Protein AF-A0A8H7PHP0-F1 (afdb_monomer)

Secondary structure (DSSP, 8-state):
-PPPTTS----S----TTPPPEEEEEEEEEEEETTTTEEEEEEEEE-SSSEEEEEEEEEE--TTS-HHHHHHHHHHHHHHHHHHHHHHTTEEEEEEEEEE-TT-HHHHHHHHSSSPHHHHHHHHH--EEEEEE---SSHHHHHHHHHHHHHHHHS---TT---S----GGG----TT--

Structure (mmCIF, N/CA/C/O backbone):
data_AF-A0A8H7PHP0-F1
#
_entry.id   AF-A0A8H7PHP0-F1
#
loop_
_atom_site.group_PDB
_atom_site.id
_atom_site.type_symbol
_atom_site.label_atom_id
_atom_site.label_alt_id
_atom_site.label_comp_id
_atom_site.label_asym_id
_atom_site.label_entity_id
_atom_site.label_seq_id
_atom_site.pdbx_PDB_ins_code
_atom_site.Cartn_x
_atom_site.Cartn_y
_atom_site.Cartn_z
_atom_site.occupancy
_atom_site.B_iso_or_equiv
_atom_site.auth_seq_id
_atom_site.auth_comp_id
_atom_site.auth_asym_id
_atom_site.auth_atom_id
_atom_site.pdbx_PDB_model_num
ATOM 1 N N . MET A 1 1 ? -4.398 -19.653 8.390 1.00 32.78 1 MET A N 1
ATOM 2 C CA . MET A 1 1 ? -5.671 -19.707 7.637 1.00 32.78 1 MET A CA 1
ATOM 3 C C . MET A 1 1 ? -5.372 -20.203 6.230 1.00 32.78 1 MET A C 1
ATOM 5 O O . MET A 1 1 ? -4.269 -19.932 5.764 1.00 32.78 1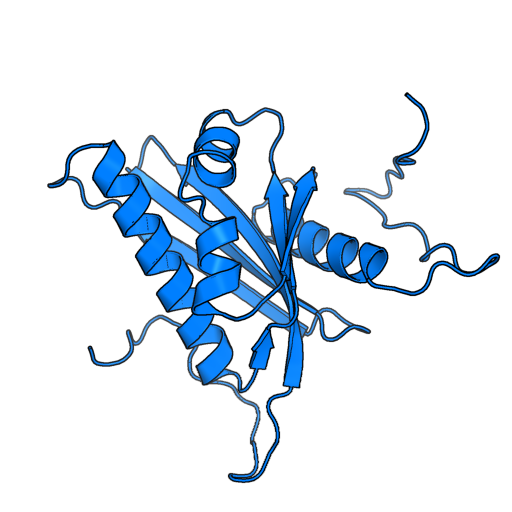 MET A O 1
ATOM 9 N N . PRO A 1 2 ? -6.264 -20.960 5.568 1.00 26.83 2 PRO A N 1
ATOM 10 C CA . PRO A 1 2 ? -6.110 -21.206 4.136 1.00 26.83 2 PRO A CA 1
ATOM 11 C C . PRO A 1 2 ? -6.169 -19.858 3.388 1.00 26.83 2 PRO A C 1
ATOM 13 O O . PRO A 1 2 ? -6.869 -18.956 3.856 1.00 26.83 2 PRO A O 1
ATOM 16 N N . PRO A 1 3 ? -5.427 -19.680 2.282 1.00 39.06 3 PRO A N 1
ATOM 17 C CA . PRO A 1 3 ? -5.477 -18.448 1.501 1.00 39.06 3 PRO A CA 1
ATOM 18 C C . PRO A 1 3 ? -6.908 -18.207 1.001 1.00 39.06 3 PRO A C 1
ATOM 20 O O . PRO A 1 3 ? -7.547 -19.119 0.477 1.00 39.06 3 PRO A O 1
ATOM 23 N N . ASN A 1 4 ? -7.413 -16.988 1.212 1.00 38.12 4 ASN A N 1
ATOM 24 C CA . ASN A 1 4 ? -8.732 -16.559 0.751 1.00 38.12 4 ASN A CA 1
ATOM 25 C C . ASN A 1 4 ? -8.792 -16.670 -0.792 1.00 38.12 4 ASN A C 1
ATOM 27 O O . ASN A 1 4 ? -7.951 -16.049 -1.448 1.00 38.12 4 ASN A O 1
ATOM 31 N N . PRO A 1 5 ? -9.730 -17.440 -1.381 1.00 45.19 5 PRO A N 1
ATOM 32 C CA . PRO A 1 5 ? -9.789 -17.694 -2.827 1.00 45.19 5 PRO A CA 1
ATOM 33 C C . PRO A 1 5 ? -10.054 -16.454 -3.701 1.00 45.19 5 PRO A C 1
ATOM 35 O O . PRO A 1 5 ? -9.926 -16.547 -4.918 1.00 45.19 5 PRO A O 1
ATOM 38 N N . GLU A 1 6 ? -10.401 -15.308 -3.109 1.00 53.41 6 GLU A N 1
ATOM 39 C CA . GLU A 1 6 ? -10.687 -14.053 -3.827 1.00 53.41 6 GLU A CA 1
ATOM 40 C C . GLU A 1 6 ? -9.467 -13.138 -4.005 1.00 53.41 6 GLU A C 1
ATOM 42 O O . GLU A 1 6 ? -9.481 -12.251 -4.852 1.00 53.41 6 GLU A O 1
ATOM 47 N N . ILE A 1 7 ? -8.376 -13.374 -3.269 1.00 55.72 7 ILE A N 1
ATOM 48 C CA . ILE A 1 7 ? -7.124 -12.651 -3.511 1.00 55.72 7 ILE A CA 1
ATOM 49 C C . ILE A 1 7 ? -6.509 -13.261 -4.778 1.00 55.72 7 ILE A C 1
ATOM 51 O O . ILE A 1 7 ? -6.368 -14.490 -4.815 1.00 55.72 7 ILE A O 1
ATOM 55 N N . PRO A 1 8 ? -6.097 -12.474 -5.795 1.00 57.28 8 PRO A N 1
ATOM 56 C CA . PRO A 1 8 ? -5.469 -12.982 -7.010 1.00 57.28 8 PRO A CA 1
ATOM 57 C C . PRO A 1 8 ? -4.060 -13.472 -6.673 1.00 57.28 8 PRO A C 1
ATOM 59 O O . PRO A 1 8 ? -3.039 -12.834 -6.916 1.00 57.28 8 PRO A O 1
ATOM 62 N N . THR A 1 9 ? -4.039 -14.640 -6.048 1.00 57.28 9 THR A N 1
ATOM 63 C CA . THR A 1 9 ? -2.877 -15.451 -5.709 1.00 57.28 9 THR A CA 1
ATOM 64 C C . THR A 1 9 ? -2.437 -16.286 -6.908 1.00 57.28 9 THR A C 1
ATOM 66 O O . THR A 1 9 ? -1.352 -16.862 -6.895 1.00 57.28 9 THR A O 1
ATOM 69 N N . HIS A 1 10 ? -3.260 -16.329 -7.961 1.00 53.59 10 HIS A N 1
ATOM 70 C CA . HIS A 1 10 ? -2.973 -16.996 -9.218 1.00 53.59 10 HIS A CA 1
ATOM 71 C C . HIS A 1 10 ? -2.396 -16.007 -10.227 1.00 53.59 10 HIS A C 1
ATOM 73 O O . HIS A 1 10 ? -3.106 -15.204 -10.827 1.00 53.59 10 HIS A O 1
ATOM 79 N N . THR A 1 11 ? -1.090 -16.108 -10.437 1.00 60.66 11 THR A N 1
ATOM 80 C CA . THR A 1 11 ? -0.386 -15.433 -11.523 1.00 60.66 11 THR A CA 1
ATOM 81 C C . THR A 1 11 ? -0.364 -16.317 -12.773 1.00 60.66 11 THR A C 1
ATOM 83 O O . THR A 1 11 ? -0.171 -17.531 -12.691 1.00 60.66 11 THR A O 1
ATOM 86 N N . SER A 1 12 ? -0.555 -15.727 -13.958 1.00 60.22 12 SER A N 1
ATOM 87 C CA . SER A 1 12 ? -0.345 -16.427 -15.239 1.00 60.22 12 SER A CA 1
ATOM 88 C C . SER A 1 12 ? 1.144 -16.644 -15.540 1.00 60.22 12 SER A C 1
ATOM 90 O O . SER A 1 12 ? 1.503 -17.389 -16.458 1.00 60.22 12 SER A O 1
ATOM 92 N N . ARG A 1 13 ? 2.022 -15.998 -14.762 1.00 65.00 13 ARG A N 1
ATOM 93 C CA . ARG A 1 13 ? 3.470 -16.083 -14.902 1.00 65.00 13 ARG A CA 1
ATOM 94 C C . ARG A 1 13 ? 3.962 -17.432 -14.389 1.00 65.00 13 ARG A C 1
ATOM 96 O O . ARG A 1 13 ? 3.627 -17.882 -13.298 1.00 65.00 13 ARG A O 1
ATOM 103 N N . ARG A 1 14 ? 4.788 -18.094 -15.195 1.00 67.19 14 ARG A N 1
ATOM 104 C CA . ARG A 1 14 ? 5.476 -19.321 -14.791 1.00 67.19 14 ARG A CA 1
ATOM 105 C C . ARG A 1 14 ? 6.833 -18.947 -14.228 1.00 67.19 14 ARG A C 1
ATOM 107 O O . ARG A 1 14 ? 7.652 -18.370 -14.938 1.00 67.19 14 ARG A O 1
ATOM 114 N N . PHE A 1 15 ? 7.073 -19.314 -12.978 1.00 70.31 15 PHE A N 1
ATOM 115 C CA . PHE A 1 15 ? 8.359 -19.114 -12.326 1.00 70.31 15 PHE A CA 1
ATOM 116 C C . PHE A 1 15 ? 9.064 -20.455 -12.131 1.00 70.31 15 PHE A C 1
ATOM 118 O O . PHE A 1 15 ? 8.428 -21.480 -11.880 1.00 70.31 15 PHE A O 1
ATOM 125 N N . SER A 1 16 ? 10.391 -20.448 -12.255 1.00 73.12 16 SER A N 1
ATOM 126 C CA . SER A 1 16 ? 11.208 -21.557 -11.761 1.00 73.12 16 SER A CA 1
ATOM 127 C C . SER A 1 16 ? 11.091 -21.624 -10.238 1.00 73.12 16 SER A C 1
ATOM 129 O O . SER A 1 16 ? 11.005 -20.588 -9.584 1.00 73.12 16 SER A O 1
ATOM 131 N N . ILE A 1 17 ? 11.196 -22.823 -9.663 1.00 71.06 17 ILE A N 1
ATOM 132 C CA . ILE A 1 17 ? 11.293 -23.026 -8.206 1.00 71.06 17 ILE A CA 1
ATOM 133 C C . ILE A 1 17 ? 12.491 -22.253 -7.616 1.00 71.06 17 ILE A C 1
ATOM 135 O O . ILE A 1 17 ? 12.478 -21.868 -6.453 1.00 71.06 17 ILE A O 1
ATOM 139 N N . THR A 1 18 ? 13.517 -21.989 -8.429 1.00 80.25 18 THR A N 1
ATOM 140 C CA . THR A 1 18 ? 14.724 -21.234 -8.055 1.00 80.25 18 THR A CA 1
ATOM 141 C C . THR A 1 18 ? 14.678 -19.751 -8.429 1.00 80.25 18 THR A C 1
ATOM 143 O O . THR A 1 18 ? 15.678 -19.055 -8.261 1.00 80.25 18 THR A O 1
ATOM 146 N N . ALA A 1 19 ? 13.568 -19.254 -8.984 1.00 82.06 19 ALA A N 1
ATOM 147 C CA . ALA A 1 19 ? 13.480 -17.862 -9.406 1.00 82.06 19 ALA A CA 1
ATOM 148 C C . ALA A 1 19 ? 13.564 -16.929 -8.193 1.00 82.06 19 ALA A C 1
ATOM 150 O O . ALA A 1 19 ? 12.879 -17.134 -7.191 1.00 82.06 19 ALA A O 1
ATOM 151 N N . LEU A 1 20 ? 14.365 -15.871 -8.296 1.00 87.75 20 LEU A N 1
ATOM 152 C CA . LEU A 1 20 ? 14.345 -14.797 -7.307 1.00 87.75 20 LEU A CA 1
ATOM 153 C C . LEU A 1 20 ? 13.046 -13.986 -7.457 1.00 87.75 20 LEU A C 1
ATOM 155 O O . LEU A 1 20 ? 12.599 -13.793 -8.593 1.00 87.75 20 LEU A O 1
ATOM 159 N N . PRO A 1 21 ? 12.436 -13.513 -6.354 1.00 90.62 21 PRO A N 1
ATOM 160 C CA . PRO A 1 21 ? 11.281 -12.629 -6.432 1.00 90.62 21 PRO A CA 1
ATOM 161 C C . PRO A 1 21 ? 11.591 -11.370 -7.245 1.00 90.62 21 PRO A C 1
ATOM 163 O O . PRO A 1 21 ? 12.668 -10.783 -7.108 1.00 90.62 21 PRO A O 1
ATOM 166 N N . GLN A 1 22 ? 10.642 -10.930 -8.068 1.00 91.12 22 GLN A N 1
ATOM 167 C CA . GLN A 1 22 ? 10.789 -9.685 -8.815 1.00 91.12 22 GLN A CA 1
ATOM 168 C C . GLN A 1 22 ? 10.625 -8.498 -7.859 1.00 91.12 22 GLN A C 1
ATOM 170 O O . GLN A 1 22 ? 9.613 -8.379 -7.167 1.00 91.12 22 GLN A O 1
ATOM 175 N N . GLY A 1 23 ? 11.629 -7.621 -7.817 1.00 93.44 23 GLY A N 1
ATOM 176 C CA . GLY A 1 23 ? 11.544 -6.360 -7.087 1.00 93.44 23 GLY A CA 1
ATOM 177 C C . GLY A 1 23 ? 10.501 -5.442 -7.720 1.00 93.44 23 GLY A C 1
ATOM 178 O O . GLY A 1 23 ? 10.526 -5.242 -8.934 1.00 93.44 23 GLY A O 1
ATOM 179 N N . ILE A 1 24 ? 9.595 -4.900 -6.909 1.00 95.06 24 ILE A N 1
ATOM 180 C CA . ILE A 1 24 ? 8.551 -3.980 -7.368 1.00 95.06 24 ILE A CA 1
ATOM 181 C C . ILE A 1 24 ? 8.421 -2.760 -6.456 1.00 95.06 24 ILE A C 1
ATOM 183 O O . ILE A 1 24 ? 8.718 -2.804 -5.259 1.00 95.06 24 ILE A O 1
ATOM 187 N N . TYR A 1 25 ? 7.872 -1.699 -7.028 1.00 95.81 25 TYR A N 1
ATOM 188 C CA . TYR A 1 25 ? 7.304 -0.559 -6.328 1.00 95.81 25 TYR A CA 1
ATOM 189 C C . TYR A 1 25 ? 5.785 -0.722 -6.323 1.00 95.81 25 TYR A C 1
ATOM 191 O O . TYR A 1 25 ? 5.191 -1.096 -7.338 1.00 95.81 25 TYR A O 1
ATOM 199 N N . LEU A 1 26 ? 5.154 -0.456 -5.184 1.00 96.75 26 LEU A N 1
ATOM 200 C CA . LEU A 1 26 ? 3.717 -0.612 -5.003 1.00 96.75 26 LEU A CA 1
ATOM 201 C C . LEU A 1 26 ? 3.075 0.744 -4.719 1.00 96.75 26 LEU A C 1
ATOM 203 O O . LEU A 1 26 ? 3.631 1.559 -3.994 1.00 96.75 26 LEU A O 1
ATOM 207 N N . GLY A 1 27 ? 1.914 0.995 -5.302 1.00 96.25 27 GLY A N 1
ATOM 208 C CA . GLY A 1 27 ? 1.073 2.155 -5.033 1.00 96.25 27 GLY A CA 1
ATOM 209 C C . GLY A 1 27 ? -0.195 1.704 -4.343 1.00 96.25 27 GLY A C 1
ATOM 210 O O . GLY A 1 27 ? -0.771 0.703 -4.758 1.00 96.25 27 GLY A O 1
ATOM 211 N N . LEU A 1 28 ? -0.609 2.423 -3.309 1.00 95.69 28 LEU A N 1
ATOM 212 C CA . LEU A 1 28 ? -1.750 2.095 -2.468 1.00 95.69 28 LEU A CA 1
ATOM 213 C C . LEU A 1 28 ? -2.645 3.325 -2.315 1.00 95.69 28 LEU A C 1
ATOM 215 O O . LEU A 1 28 ? -2.172 4.388 -1.916 1.00 95.69 28 LEU A O 1
ATOM 219 N N . ASP A 1 29 ? -3.932 3.170 -2.598 1.00 94.12 29 ASP A N 1
ATOM 220 C CA . ASP A 1 29 ? -4.979 4.122 -2.218 1.00 94.12 29 ASP A CA 1
ATOM 221 C C . ASP A 1 29 ? -6.013 3.397 -1.362 1.00 94.12 29 ASP A C 1
ATOM 223 O O . ASP A 1 29 ? -6.338 2.239 -1.632 1.00 94.12 29 ASP A O 1
ATOM 227 N N . ILE A 1 30 ? -6.496 4.069 -0.319 1.00 91.31 30 ILE A N 1
ATOM 228 C CA . ILE A 1 30 ? -7.502 3.554 0.610 1.00 91.31 30 ILE A CA 1
ATOM 229 C C . ILE A 1 30 ? -8.582 4.622 0.716 1.00 91.31 30 ILE A C 1
ATOM 231 O O . ILE A 1 30 ? -8.278 5.792 0.928 1.00 91.31 30 ILE A O 1
ATOM 235 N N . SER A 1 31 ? -9.839 4.220 0.573 1.00 88.81 31 SER A N 1
ATOM 236 C CA . SER A 1 31 ? -10.994 5.101 0.683 1.00 88.81 31 SER A CA 1
ATOM 237 C C . SER A 1 31 ? -12.022 4.488 1.624 1.00 88.81 31 SER A C 1
ATOM 239 O O . SER A 1 31 ? -12.422 3.330 1.471 1.00 88.81 31 SER A O 1
ATOM 241 N N . HIS A 1 32 ? -12.433 5.266 2.622 1.00 84.88 32 HIS A N 1
ATOM 242 C CA . HIS A 1 32 ? -13.472 4.872 3.560 1.00 84.88 32 HIS A CA 1
ATOM 243 C C . HIS A 1 32 ? -14.852 5.150 2.962 1.00 84.88 32 HIS A C 1
ATOM 245 O O . HIS A 1 32 ? -15.179 6.294 2.648 1.00 84.88 32 HIS A O 1
ATOM 251 N N . ASN A 1 33 ? -15.686 4.120 2.833 1.00 83.50 33 ASN A N 1
ATOM 252 C CA . ASN A 1 33 ? -17.097 4.294 2.514 1.00 83.50 33 ASN A CA 1
ATOM 253 C C . ASN A 1 33 ? -17.916 4.163 3.806 1.00 83.50 33 ASN A C 1
ATOM 255 O O . ASN A 1 33 ? -18.215 3.058 4.270 1.00 83.50 33 ASN A O 1
ATOM 259 N N . THR A 1 34 ? -18.259 5.315 4.390 1.00 76.69 34 THR A N 1
ATOM 260 C CA . THR A 1 34 ? -19.004 5.423 5.654 1.00 76.69 34 THR A CA 1
ATOM 261 C C . THR A 1 34 ? -20.423 4.870 5.566 1.00 76.69 34 THR A C 1
ATOM 263 O O . THR A 1 34 ? -20.926 4.371 6.572 1.00 76.69 34 THR A O 1
ATOM 266 N N . GLY A 1 35 ? -21.056 4.929 4.388 1.00 79.44 35 GLY A N 1
ATOM 267 C CA . GLY A 1 35 ? -22.424 4.452 4.175 1.00 79.44 35 GLY A CA 1
ATOM 268 C C . GLY A 1 35 ? -22.535 2.930 4.212 1.00 79.44 35 GLY A C 1
ATOM 269 O O . GLY A 1 35 ? -23.420 2.397 4.875 1.00 79.44 35 GLY A O 1
ATOM 270 N N . ASP A 1 36 ? -21.594 2.243 3.564 1.00 81.31 36 ASP A N 1
ATOM 271 C CA . ASP A 1 36 ? -21.608 0.779 3.436 1.00 81.31 36 ASP A CA 1
ATOM 272 C C . ASP A 1 36 ? -20.753 0.069 4.499 1.00 81.31 36 ASP A C 1
ATOM 274 O O . ASP A 1 36 ? -20.703 -1.159 4.549 1.00 81.31 36 ASP A O 1
ATOM 278 N N . HIS A 1 37 ? -20.082 0.831 5.372 1.00 85.00 37 HIS A N 1
ATOM 279 C CA . HIS A 1 37 ? -19.141 0.319 6.371 1.00 85.00 37 HIS A CA 1
ATOM 280 C C . HIS A 1 37 ? -18.050 -0.572 5.755 1.00 85.00 37 HIS A C 1
ATOM 282 O O . HIS A 1 37 ? -17.730 -1.653 6.260 1.00 85.00 37 HIS A O 1
ATOM 288 N N . THR A 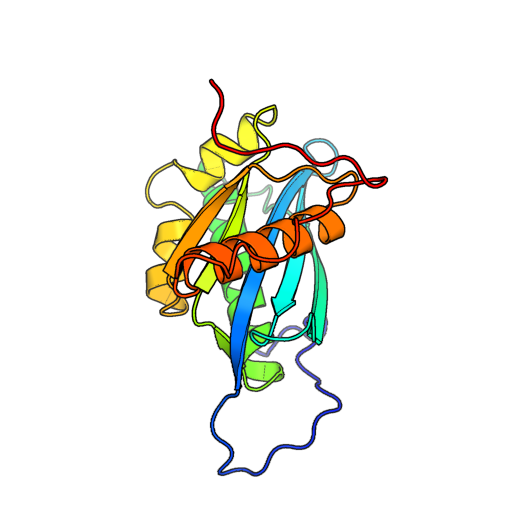1 38 ? -17.463 -0.105 4.656 1.00 88.56 38 THR A N 1
ATOM 289 C CA . THR A 1 38 ? -16.399 -0.816 3.937 1.00 88.56 38 THR A CA 1
ATOM 290 C C . THR A 1 38 ? -15.217 0.099 3.654 1.00 88.56 38 THR A C 1
ATOM 292 O O . THR A 1 38 ? -15.397 1.290 3.399 1.00 88.56 38 THR A O 1
ATOM 295 N N . TYR A 1 39 ? -14.020 -0.476 3.599 1.00 88.44 39 TYR A N 1
ATOM 296 C CA . TYR A 1 39 ? -12.858 0.154 2.985 1.00 88.44 39 TYR A CA 1
ATOM 297 C C . TYR A 1 39 ? -12.698 -0.328 1.557 1.00 88.44 39 TYR A C 1
ATOM 299 O O . TYR A 1 39 ? -12.560 -1.522 1.328 1.00 88.44 39 TYR A O 1
ATOM 307 N N . SER A 1 40 ? -12.667 0.591 0.603 1.00 91.56 40 SER A N 1
ATOM 308 C CA . SER A 1 40 ? -12.205 0.281 -0.749 1.00 91.56 40 SER A CA 1
ATOM 309 C C . SER A 1 40 ? -10.715 0.559 -0.827 1.00 91.56 40 SER A C 1
ATOM 311 O O . SER A 1 40 ? -10.253 1.580 -0.317 1.00 91.56 40 SER A O 1
ATOM 313 N N . PHE A 1 41 ? -9.956 -0.322 -1.463 1.00 92.94 41 PHE A N 1
ATOM 314 C CA . PHE A 1 41 ? -8.538 -0.089 -1.683 1.00 92.94 41 PHE A CA 1
ATOM 315 C C . PHE A 1 41 ? -8.122 -0.509 -3.084 1.00 92.94 41 PHE A C 1
ATOM 317 O O . PHE A 1 41 ? -8.710 -1.403 -3.696 1.00 92.94 41 PHE A O 1
ATOM 324 N N . ALA A 1 42 ? -7.075 0.138 -3.578 1.00 93.50 42 ALA A N 1
ATOM 325 C CA . ALA A 1 42 ? -6.457 -0.195 -4.846 1.00 93.50 42 ALA A CA 1
ATOM 326 C C . ALA A 1 42 ? -4.943 -0.311 -4.690 1.00 93.50 42 ALA A C 1
ATOM 328 O O . ALA A 1 42 ? -4.302 0.486 -4.005 1.00 93.50 42 ALA A O 1
ATOM 329 N N . VAL A 1 43 ? -4.386 -1.309 -5.366 1.00 94.12 43 VAL A N 1
ATOM 330 C CA . VAL A 1 43 ? -2.962 -1.597 -5.468 1.00 94.12 43 VAL A CA 1
ATOM 331 C C . VAL A 1 43 ? -2.543 -1.447 -6.927 1.00 94.12 43 VAL A C 1
ATOM 333 O O . VAL A 1 43 ? -3.156 -2.032 -7.817 1.00 94.12 43 VAL A O 1
ATOM 336 N N . SER A 1 44 ? -1.475 -0.698 -7.183 1.00 94.69 44 SER A N 1
ATOM 337 C CA . SER A 1 44 ? -0.848 -0.585 -8.504 1.00 94.69 44 SER A CA 1
ATOM 338 C C . SER A 1 44 ? 0.620 -0.985 -8.420 1.00 94.69 44 SER A C 1
ATOM 340 O O . SER A 1 44 ? 1.335 -0.537 -7.527 1.00 94.69 44 SER A O 1
ATOM 342 N N . VAL A 1 45 ? 1.080 -1.828 -9.339 1.00 93.69 45 VAL A N 1
ATOM 343 C CA . VAL A 1 45 ? 2.447 -2.359 -9.353 1.00 93.69 45 VAL A CA 1
ATOM 344 C C . VAL A 1 45 ? 3.262 -1.691 -10.452 1.00 93.69 45 VAL A C 1
ATOM 346 O O . VAL A 1 45 ? 2.789 -1.517 -11.577 1.00 93.69 45 VAL A O 1
ATOM 349 N N . HIS A 1 46 ? 4.507 -1.344 -10.136 1.00 92.81 46 HIS A N 1
ATOM 350 C CA . HIS A 1 46 ? 5.483 -0.811 -11.078 1.00 92.81 46 HIS A CA 1
ATOM 351 C C . HIS A 1 46 ? 6.827 -1.524 -10.896 1.00 92.81 46 HIS A C 1
ATOM 353 O O . HIS A 1 46 ? 7.299 -1.671 -9.772 1.00 92.81 46 HIS A O 1
ATOM 359 N N . ASP A 1 47 ? 7.477 -1.946 -11.978 1.00 89.50 47 ASP A N 1
ATOM 360 C CA . ASP A 1 47 ? 8.775 -2.653 -11.926 1.00 89.50 47 ASP A CA 1
ATOM 361 C C . ASP A 1 47 ? 9.997 -1.717 -12.029 1.00 89.50 47 ASP A C 1
ATOM 363 O O . ASP A 1 47 ? 11.144 -2.155 -12.046 1.00 89.50 47 ASP A O 1
ATOM 367 N N . GLY A 1 48 ? 9.738 -0.412 -12.114 1.00 83.94 48 GLY A N 1
ATOM 368 C CA . GLY A 1 48 ? 10.737 0.642 -12.309 1.00 83.94 48 GLY A CA 1
ATOM 369 C C . GLY A 1 48 ? 10.753 1.198 -13.733 1.00 83.94 48 GLY A C 1
ATOM 370 O O . GLY A 1 48 ? 11.148 2.344 -13.921 1.00 83.94 48 GLY A O 1
ATOM 371 N N . SER A 1 49 ? 10.227 0.454 -14.708 1.00 80.81 49 SER A N 1
ATOM 372 C CA . SER A 1 49 ? 10.080 0.900 -16.100 1.00 80.81 49 SER A CA 1
ATOM 373 C C . SER A 1 49 ? 8.617 1.068 -16.509 1.00 80.81 49 SER A C 1
ATOM 375 O O . SER A 1 49 ? 8.272 2.064 -17.144 1.00 80.81 49 SER A O 1
ATOM 377 N N . TYR A 1 50 ? 7.755 0.124 -16.127 1.00 78.62 50 TYR A N 1
ATOM 378 C CA . TYR A 1 50 ? 6.352 0.083 -16.524 1.00 78.62 50 TYR A CA 1
ATOM 379 C C . TYR A 1 50 ? 5.433 -0.292 -15.359 1.00 78.62 50 TYR A C 1
ATOM 381 O O . TYR A 1 50 ? 5.810 -1.005 -14.427 1.00 78.62 50 TYR A O 1
ATOM 389 N N . SER A 1 51 ? 4.180 0.160 -15.451 1.00 83.19 51 SER A N 1
ATOM 390 C CA . SER A 1 51 ? 3.088 -0.398 -14.653 1.00 83.19 51 SER A CA 1
ATOM 391 C C . SER A 1 51 ? 2.807 -1.823 -15.130 1.00 83.19 51 SER A C 1
ATOM 393 O O . SER A 1 51 ? 2.554 -2.022 -16.318 1.00 83.19 51 SER A O 1
ATOM 395 N N . SER A 1 52 ? 2.873 -2.796 -14.224 1.00 80.62 52 SER A N 1
ATOM 396 C CA . SER A 1 52 ? 2.847 -4.219 -14.579 1.00 80.62 52 SER A CA 1
ATOM 397 C C . SER A 1 52 ? 1.568 -4.937 -14.163 1.00 80.62 52 SER A C 1
ATOM 399 O O . SER A 1 52 ? 1.126 -5.800 -14.909 1.00 80.62 52 SER A O 1
ATOM 401 N N . ASP A 1 53 ? 0.962 -4.567 -13.032 1.00 86.06 53 ASP A N 1
ATOM 402 C CA . ASP A 1 53 ? -0.274 -5.169 -12.519 1.00 86.06 53 ASP A CA 1
ATOM 403 C C . ASP A 1 53 ? -1.088 -4.163 -11.693 1.00 86.06 53 ASP A C 1
ATOM 405 O O . ASP A 1 53 ? -0.581 -3.128 -11.244 1.00 86.06 53 ASP A O 1
ATOM 409 N N . TYR A 1 54 ? -2.361 -4.483 -11.476 1.00 88.19 54 TYR A N 1
ATOM 410 C CA . TYR A 1 54 ? -3.253 -3.752 -10.584 1.00 88.19 54 TYR A CA 1
ATOM 411 C C . TYR A 1 54 ? -4.190 -4.720 -9.857 1.00 88.19 54 TYR A C 1
ATOM 413 O O . TYR A 1 54 ? -4.504 -5.799 -10.360 1.00 88.19 54 TYR A O 1
ATOM 421 N N . TYR A 1 55 ? -4.634 -4.331 -8.667 1.00 89.88 55 TYR A N 1
ATOM 422 C CA . TYR A 1 55 ? -5.648 -5.041 -7.899 1.00 89.88 55 TYR A CA 1
ATOM 423 C C . TYR A 1 55 ? -6.545 -4.036 -7.186 1.00 89.88 55 TYR A C 1
ATOM 425 O O . TYR A 1 55 ? -6.096 -2.970 -6.771 1.00 89.88 55 TYR A O 1
ATOM 433 N N . THR A 1 56 ? -7.827 -4.340 -7.066 1.00 91.00 56 THR A N 1
ATOM 434 C CA . THR A 1 56 ? -8.801 -3.471 -6.408 1.00 91.00 56 THR A CA 1
ATOM 435 C C . THR A 1 56 ? -9.830 -4.341 -5.734 1.00 91.00 56 THR A C 1
ATOM 437 O O . THR A 1 56 ? -10.289 -5.313 -6.332 1.00 91.00 56 THR A O 1
ATOM 440 N N . ASP A 1 57 ? -10.162 -4.003 -4.497 1.00 91.12 57 ASP A N 1
ATOM 441 C CA . ASP A 1 57 ? -11.066 -4.802 -3.687 1.00 91.12 57 ASP A CA 1
ATOM 442 C C . ASP A 1 57 ? -11.651 -3.969 -2.537 1.00 91.12 57 ASP A C 1
ATOM 444 O O . ASP A 1 57 ? -11.259 -2.821 -2.291 1.00 91.12 57 ASP A O 1
ATOM 448 N N . THR A 1 58 ? -12.613 -4.555 -1.836 1.00 91.75 58 THR A N 1
ATOM 449 C CA . THR A 1 58 ? -13.333 -3.952 -0.721 1.00 91.75 58 THR A CA 1
ATOM 450 C C . THR A 1 58 ? -13.255 -4.829 0.523 1.00 91.75 58 THR A C 1
ATOM 452 O O . THR A 1 58 ? -13.513 -6.028 0.486 1.00 91.75 58 THR A O 1
ATOM 455 N N . LEU A 1 59 ? -12.927 -4.223 1.661 1.00 89.62 59 LEU A N 1
ATOM 456 C CA . LEU A 1 59 ? -12.856 -4.878 2.960 1.00 89.62 59 LEU A CA 1
ATOM 457 C C . LEU A 1 59 ? -14.050 -4.448 3.819 1.00 89.62 59 LEU A C 1
ATOM 459 O O . LEU A 1 59 ? -14.149 -3.269 4.170 1.00 89.62 59 LEU A O 1
ATOM 463 N N . PRO A 1 60 ? -14.944 -5.373 4.208 1.00 89.69 60 PRO A N 1
ATOM 464 C CA . PRO A 1 60 ? -16.020 -5.053 5.135 1.00 89.69 60 PRO A CA 1
ATOM 465 C C . PRO A 1 60 ? -15.467 -4.814 6.542 1.00 89.69 60 PRO A C 1
ATOM 467 O O . PRO A 1 60 ? -14.632 -5.591 7.023 1.00 89.69 60 PRO A O 1
ATOM 470 N N . LEU A 1 61 ? -15.967 -3.772 7.213 1.00 86.94 61 LEU A N 1
ATOM 471 C CA . LEU A 1 61 ? -15.644 -3.475 8.605 1.00 86.94 61 LEU A CA 1
ATOM 472 C C . LEU A 1 61 ? -16.306 -4.476 9.550 1.00 86.94 61 LEU A C 1
ATOM 474 O O . LEU A 1 61 ? -17.485 -4.812 9.423 1.00 86.94 61 LEU A O 1
ATOM 478 N N . ASN A 1 62 ? -15.570 -4.896 10.576 1.00 88.62 62 ASN A N 1
ATOM 479 C CA . ASN A 1 62 ? -16.126 -5.740 11.622 1.00 88.62 62 ASN A CA 1
ATOM 480 C C . ASN A 1 62 ? -16.975 -4.917 12.605 1.00 88.62 62 ASN A C 1
ATOM 482 O O . ASN A 1 62 ? -16.500 -4.452 13.640 1.00 88.62 62 ASN A O 1
ATOM 486 N N . LEU A 1 63 ? -18.267 -4.773 12.311 1.00 88.38 63 LEU A N 1
ATOM 487 C CA . LEU A 1 63 ? -19.201 -3.971 13.113 1.00 88.38 63 LEU A CA 1
ATOM 488 C C . LEU A 1 63 ? -19.366 -4.435 14.572 1.00 88.38 63 LEU A C 1
ATOM 490 O O . LEU A 1 63 ? -19.924 -3.696 15.380 1.00 88.38 63 LEU A O 1
ATOM 494 N N . LYS A 1 64 ? -18.876 -5.629 14.930 1.00 91.25 64 LYS A N 1
ATOM 495 C CA . LYS A 1 64 ? -18.920 -6.144 16.307 1.00 91.25 64 LYS A CA 1
ATOM 496 C C . LYS A 1 64 ? -17.877 -5.500 17.225 1.00 91.25 64 LYS A C 1
ATOM 498 O O . LYS A 1 64 ? -18.042 -5.562 18.438 1.00 91.25 64 LYS A O 1
ATOM 503 N N . LEU A 1 65 ? -16.822 -4.907 16.666 1.00 88.75 65 LEU A N 1
ATOM 504 C CA . LEU A 1 65 ? -15.742 -4.277 17.430 1.00 88.75 65 LEU A CA 1
ATOM 505 C C . LEU A 1 65 ? -16.047 -2.796 17.735 1.00 88.75 65 LEU A C 1
ATOM 507 O O . LEU A 1 65 ? -16.863 -2.184 17.037 1.00 88.75 65 LEU A O 1
ATOM 511 N N . PRO A 1 66 ? -15.402 -2.183 18.742 1.00 88.69 66 PRO A N 1
ATOM 512 C CA . PRO A 1 66 ? -15.357 -0.728 18.911 1.00 88.69 66 PRO A CA 1
ATOM 513 C C . PRO A 1 66 ? -14.726 -0.030 17.697 1.00 88.69 66 PRO A C 1
ATOM 515 O O . PRO A 1 66 ? -13.852 -0.601 17.056 1.00 88.69 66 PRO A O 1
ATOM 518 N N . TYR A 1 67 ? -15.120 1.213 17.393 1.00 82.06 67 TYR A N 1
ATOM 519 C CA . TYR A 1 67 ? -14.681 1.933 16.180 1.00 82.06 67 TYR A CA 1
ATOM 520 C C . TYR A 1 67 ? -13.158 1.915 15.961 1.00 82.06 67 TYR A C 1
ATOM 522 O O . TYR A 1 67 ? -12.708 1.534 14.887 1.00 82.06 67 TYR A O 1
ATOM 530 N N . GLN A 1 68 ? -12.366 2.232 16.989 1.00 80.25 68 GLN A N 1
ATOM 531 C CA . GLN A 1 68 ? -10.900 2.239 16.885 1.00 80.25 68 GLN A CA 1
ATOM 532 C C . GLN A 1 68 ? -10.318 0.854 16.560 1.00 80.25 68 GLN A C 1
ATOM 534 O O . GLN A 1 68 ? -9.389 0.735 15.766 1.00 80.25 68 GLN A O 1
ATOM 539 N N . GLU A 1 69 ? -10.896 -0.208 17.121 1.00 86.69 69 GLU A N 1
ATOM 540 C CA . GLU A 1 69 ? -10.471 -1.583 16.843 1.00 86.69 69 GLU A CA 1
ATOM 541 C C . GLU A 1 69 ? -10.892 -2.046 15.442 1.00 86.69 69 GLU A C 1
ATOM 543 O O . GLU A 1 69 ? -10.199 -2.862 14.838 1.00 86.69 69 GLU A O 1
ATOM 548 N N . ARG A 1 70 ? -11.978 -1.492 14.879 1.00 86.31 70 ARG A N 1
ATOM 549 C CA . ARG A 1 70 ? -12.385 -1.762 13.486 1.00 86.31 70 ARG A CA 1
ATOM 550 C C . ARG A 1 70 ? -11.339 -1.284 12.492 1.00 86.31 70 ARG A C 1
ATOM 552 O O . ARG A 1 70 ? -11.070 -1.988 11.523 1.00 86.31 70 ARG A O 1
ATOM 559 N N . LEU A 1 71 ? -10.775 -0.101 12.733 1.00 81.25 71 LEU A N 1
ATOM 560 C CA . LEU A 1 71 ? -9.727 0.475 11.890 1.00 81.25 71 LEU A CA 1
ATOM 561 C C . LEU A 1 71 ? -8.486 -0.415 11.911 1.00 81.25 71 LEU A C 1
ATOM 563 O O . LEU A 1 71 ? -8.005 -0.840 10.864 1.00 81.25 71 LEU A O 1
ATOM 567 N N . ALA A 1 72 ? -8.032 -0.783 13.110 1.00 85.38 72 ALA A N 1
ATOM 568 C CA . ALA A 1 72 ? -6.869 -1.643 13.277 1.00 85.38 72 ALA A CA 1
ATOM 569 C C . ALA A 1 72 ? -7.059 -3.034 12.639 1.00 85.38 72 ALA A C 1
ATOM 571 O O . ALA A 1 72 ? -6.132 -3.539 12.002 1.00 85.38 72 ALA A O 1
ATOM 572 N N . ASP A 1 73 ? -8.244 -3.641 12.780 1.00 88.75 73 ASP A N 1
ATOM 573 C CA . ASP A 1 73 ? -8.598 -4.914 12.135 1.00 88.75 73 ASP A CA 1
ATOM 574 C C . ASP A 1 73 ? -8.565 -4.803 10.604 1.00 88.75 73 ASP A C 1
ATOM 576 O O . ASP A 1 73 ? -7.943 -5.627 9.929 1.00 88.75 73 ASP A O 1
ATOM 580 N N . ALA A 1 74 ? -9.168 -3.748 10.049 1.00 87.25 74 ALA A N 1
ATOM 581 C CA . ALA A 1 74 ? -9.182 -3.506 8.611 1.00 87.25 74 ALA A CA 1
ATOM 582 C C . ALA A 1 74 ? -7.773 -3.290 8.039 1.00 87.25 74 ALA A C 1
ATOM 584 O O . ALA A 1 74 ? -7.437 -3.872 7.008 1.00 87.25 74 ALA A O 1
ATOM 585 N N . GLU A 1 75 ? -6.927 -2.516 8.721 1.00 88.06 75 GLU A N 1
ATOM 586 C CA . GLU A 1 75 ? -5.526 -2.315 8.336 1.00 88.06 75 GLU A CA 1
ATOM 587 C C . GLU A 1 75 ? -4.736 -3.626 8.331 1.00 88.06 75 GLU A C 1
ATOM 589 O O . GLU A 1 75 ? -3.993 -3.898 7.388 1.00 88.06 75 GLU A O 1
ATOM 594 N N . ASN A 1 76 ? -4.900 -4.460 9.362 1.00 90.50 76 ASN A N 1
ATOM 595 C CA . ASN A 1 76 ? -4.200 -5.741 9.451 1.00 90.50 76 ASN A CA 1
ATOM 596 C C . ASN A 1 76 ? -4.619 -6.676 8.308 1.00 90.50 76 ASN A C 1
ATOM 598 O O . ASN A 1 76 ? -3.767 -7.289 7.663 1.00 90.50 76 ASN A O 1
ATOM 602 N N . ARG A 1 77 ? -5.921 -6.729 8.005 1.00 91.25 77 ARG A N 1
ATOM 603 C CA . ARG A 1 77 ? -6.450 -7.494 6.868 1.00 91.25 77 ARG A CA 1
ATOM 604 C C . ARG A 1 77 ? -5.937 -6.965 5.534 1.00 91.25 77 ARG A C 1
ATOM 606 O O . ARG A 1 77 ? -5.585 -7.758 4.668 1.00 91.25 77 ARG A O 1
ATOM 613 N N . LEU A 1 78 ? -5.856 -5.64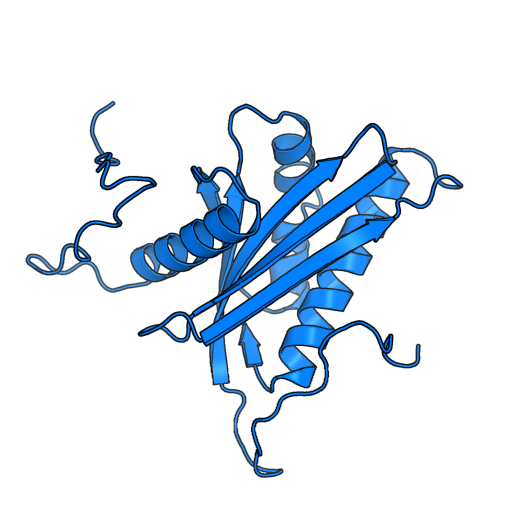7 5.363 1.00 91.94 78 LEU A N 1
ATOM 614 C CA . LEU A 1 78 ? -5.309 -5.041 4.150 1.00 91.94 78 LEU A CA 1
ATOM 615 C C . LEU A 1 78 ? -3.846 -5.444 3.931 1.00 91.94 78 LEU A C 1
ATOM 617 O O . LEU A 1 78 ? -3.467 -5.829 2.826 1.00 91.94 78 LEU A O 1
ATOM 621 N N . ILE A 1 79 ? -3.028 -5.415 4.982 1.00 93.19 79 ILE A N 1
ATOM 622 C CA . ILE A 1 79 ? -1.622 -5.829 4.905 1.00 93.19 79 ILE A CA 1
ATOM 623 C C . ILE A 1 79 ? -1.505 -7.313 4.576 1.00 93.19 79 ILE A C 1
ATOM 625 O O . ILE A 1 79 ? -0.692 -7.680 3.730 1.00 93.19 79 ILE A O 1
ATOM 629 N N . GLU A 1 80 ? -2.342 -8.161 5.175 1.00 93.25 80 GLU A N 1
ATOM 630 C CA . GLU A 1 80 ? -2.394 -9.584 4.840 1.00 93.25 80 GLU A CA 1
ATOM 631 C C . GLU A 1 80 ? -2.744 -9.796 3.360 1.00 93.25 80 GLU A C 1
ATOM 633 O O . GLU A 1 80 ? -2.101 -10.602 2.680 1.00 93.25 80 GLU A O 1
ATOM 638 N N . VAL A 1 81 ? -3.707 -9.039 2.826 1.00 92.56 81 VAL A N 1
ATOM 639 C CA . VAL A 1 81 ? -4.064 -9.095 1.403 1.00 92.56 81 VAL A CA 1
ATOM 640 C C . VAL A 1 81 ? -2.890 -8.672 0.522 1.00 92.56 81 VAL A C 1
ATOM 642 O O . VAL A 1 81 ? -2.559 -9.396 -0.417 1.00 92.56 81 VAL A O 1
ATOM 645 N N . ILE A 1 82 ? -2.205 -7.569 0.837 1.00 93.50 82 ILE A N 1
ATOM 646 C CA . ILE A 1 82 ? -1.030 -7.105 0.081 1.00 93.50 82 ILE A CA 1
ATOM 647 C C . ILE A 1 82 ? 0.109 -8.134 0.152 1.00 93.50 82 ILE A C 1
ATOM 649 O O . ILE A 1 82 ? 0.727 -8.442 -0.868 1.00 93.50 82 ILE A O 1
ATOM 653 N N . ALA A 1 83 ? 0.369 -8.714 1.325 1.00 93.31 83 ALA A N 1
ATOM 654 C CA . ALA A 1 83 ? 1.390 -9.742 1.510 1.00 93.31 83 ALA A CA 1
ATOM 655 C C . ALA A 1 83 ? 1.074 -11.007 0.698 1.00 93.31 83 ALA A C 1
ATOM 657 O O . ALA A 1 83 ? 1.957 -11.585 0.060 1.00 93.31 83 ALA A O 1
ATOM 658 N N . ASN A 1 84 ? -0.191 -11.432 0.688 1.00 91.69 84 ASN A N 1
ATOM 659 C CA . ASN A 1 84 ? -0.653 -12.580 -0.087 1.00 91.69 84 ASN A CA 1
ATOM 660 C C . ASN A 1 84 ? -0.610 -12.305 -1.593 1.00 91.69 84 ASN A C 1
ATOM 662 O O . ASN A 1 84 ? -0.174 -13.173 -2.348 1.00 91.69 84 ASN A O 1
ATOM 666 N N . PHE A 1 85 ? -0.986 -11.099 -2.021 1.00 89.81 85 PHE A N 1
ATOM 667 C CA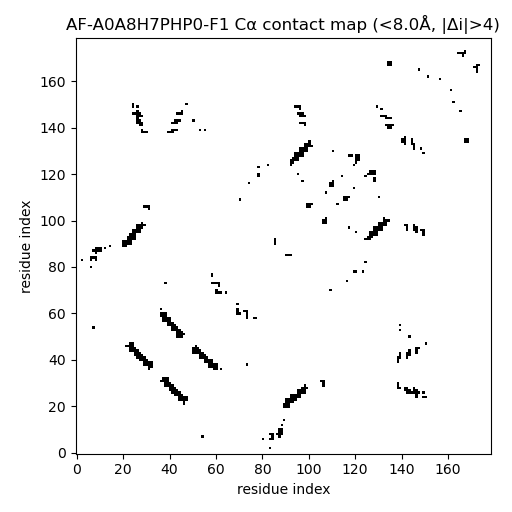 . PHE A 1 85 ? -0.859 -10.643 -3.402 1.00 89.81 85 PHE A CA 1
ATOM 668 C C . PHE A 1 85 ? 0.602 -10.666 -3.868 1.00 89.81 85 PHE A C 1
ATOM 670 O O . PHE A 1 85 ? 0.907 -11.240 -4.916 1.00 89.81 85 PHE A O 1
ATOM 677 N N . ALA A 1 86 ? 1.522 -10.116 -3.071 1.00 91.12 86 ALA A N 1
ATOM 678 C CA . ALA A 1 86 ? 2.948 -10.118 -3.381 1.00 91.12 86 ALA A CA 1
ATOM 679 C C . ALA A 1 86 ? 3.508 -11.547 -3.448 1.00 91.12 86 ALA A C 1
ATOM 681 O O . ALA A 1 86 ? 4.199 -11.895 -4.404 1.00 91.12 86 ALA A O 1
ATOM 682 N N . ARG A 1 87 ? 3.159 -12.408 -2.484 1.00 89.19 87 ARG A N 1
ATOM 683 C CA . ARG A 1 87 ? 3.602 -13.810 -2.464 1.00 89.19 87 ARG A CA 1
ATOM 684 C C . ARG A 1 87 ? 3.059 -14.605 -3.652 1.00 89.19 87 ARG A C 1
ATOM 686 O O . ARG A 1 87 ? 3.816 -15.339 -4.276 1.00 89.19 87 ARG A O 1
ATOM 693 N N . GLY A 1 88 ? 1.777 -14.440 -3.980 1.00 85.62 88 GLY A N 1
ATOM 694 C CA . GLY A 1 88 ? 1.127 -15.125 -5.102 1.00 85.62 88 GLY A CA 1
ATOM 695 C C . GLY A 1 88 ? 1.695 -14.731 -6.467 1.00 85.62 88 GLY A C 1
ATOM 696 O O . GLY A 1 88 ? 1.744 -15.556 -7.374 1.00 85.62 88 GLY A O 1
ATOM 697 N N . ASN A 1 89 ? 2.194 -13.500 -6.598 1.00 86.12 89 ASN A N 1
ATOM 698 C CA . ASN A 1 89 ? 2.810 -12.996 -7.829 1.00 86.12 89 ASN A CA 1
ATOM 699 C C . ASN A 1 89 ? 4.347 -13.056 -7.832 1.00 86.12 89 ASN A C 1
ATOM 701 O O . ASN A 1 89 ? 4.975 -12.572 -8.772 1.00 86.12 89 ASN A O 1
ATOM 705 N N . HIS A 1 90 ? 4.953 -13.683 -6.818 1.00 89.62 90 HIS A N 1
ATOM 706 C CA . HIS A 1 90 ? 6.407 -13.808 -6.668 1.00 89.62 90 HIS A CA 1
ATOM 707 C C . HIS A 1 90 ? 7.139 -12.454 -6.642 1.00 89.62 90 HIS A C 1
ATOM 709 O O . HIS A 1 90 ? 8.178 -12.259 -7.276 1.00 89.62 90 HIS A O 1
ATOM 715 N N . TYR A 1 91 ? 6.577 -11.500 -5.898 1.00 92.31 91 TYR A N 1
ATOM 716 C CA . TYR A 1 91 ? 7.080 -10.137 -5.752 1.00 92.31 91 TYR A CA 1
ATOM 717 C C . TYR A 1 91 ? 7.804 -9.901 -4.429 1.00 92.31 91 TYR A C 1
ATOM 719 O O . TYR A 1 91 ? 7.384 -10.366 -3.369 1.00 92.31 91 TYR A O 1
ATOM 727 N N . LYS A 1 92 ? 8.861 -9.085 -4.487 1.00 95.00 92 LYS A N 1
ATOM 728 C CA . LYS A 1 92 ? 9.444 -8.404 -3.328 1.00 95.00 92 LYS A CA 1
ATOM 729 C C . LYS A 1 92 ? 9.115 -6.919 -3.428 1.00 95.00 92 LYS A C 1
ATOM 731 O O . LYS A 1 92 ? 9.656 -6.208 -4.274 1.00 95.00 92 LYS A O 1
ATOM 736 N N . VAL A 1 93 ? 8.224 -6.460 -2.556 1.00 95.62 93 VAL A N 1
ATOM 737 C CA . VAL A 1 93 ? 7.872 -5.041 -2.449 1.00 95.62 93 VAL A CA 1
ATOM 738 C C . VAL A 1 93 ? 9.059 -4.285 -1.857 1.00 95.62 93 VAL A C 1
ATOM 740 O O . VAL A 1 93 ? 9.523 -4.625 -0.775 1.00 95.62 93 VAL A O 1
ATOM 743 N N . GLN A 1 94 ? 9.575 -3.295 -2.582 1.00 95.19 94 GLN A N 1
ATOM 744 C CA . GLN A 1 94 ? 10.702 -2.463 -2.145 1.00 95.19 94 GLN A CA 1
ATOM 745 C C . GLN A 1 94 ? 10.221 -1.170 -1.486 1.00 95.19 94 GLN A C 1
ATOM 747 O O . GLN A 1 94 ? 10.770 -0.721 -0.481 1.00 95.19 94 GLN A O 1
ATOM 752 N N . SER A 1 95 ? 9.167 -0.573 -2.042 1.00 95.88 95 SER A N 1
ATOM 753 C CA . SER A 1 95 ? 8.527 0.607 -1.477 1.00 95.88 95 SER A CA 1
ATOM 754 C C . SER A 1 95 ? 7.026 0.581 -1.687 1.00 95.88 95 SER A C 1
ATOM 756 O O . SER A 1 95 ? 6.535 -0.013 -2.651 1.00 95.88 95 SER A O 1
ATOM 758 N N . VAL A 1 96 ? 6.318 1.318 -0.838 1.00 96.81 96 VAL A N 1
ATOM 759 C CA . VAL A 1 96 ? 4.880 1.539 -0.955 1.00 96.81 96 VAL A CA 1
ATOM 760 C C . VAL A 1 96 ? 4.603 3.036 -1.008 1.00 96.81 96 VAL A C 1
ATOM 762 O O . VAL A 1 96 ? 4.741 3.733 -0.008 1.00 96.81 96 VAL A O 1
ATOM 765 N N . GLY A 1 97 ? 4.215 3.544 -2.174 1.00 95.81 97 GLY A N 1
ATOM 766 C CA . GLY A 1 97 ? 3.635 4.872 -2.308 1.00 95.81 97 GLY A CA 1
ATOM 767 C C . GLY A 1 97 ? 2.196 4.850 -1.807 1.00 95.81 97 GLY A C 1
ATOM 768 O O . GLY A 1 97 ? 1.346 4.220 -2.425 1.00 95.81 97 GLY A O 1
ATOM 769 N N . VAL A 1 98 ? 1.921 5.528 -0.700 1.00 94.81 98 VAL A N 1
ATOM 770 C CA . VAL A 1 98 ? 0.594 5.613 -0.095 1.00 94.81 98 VAL A CA 1
ATOM 771 C C . VAL A 1 98 ? -0.030 6.957 -0.436 1.00 94.81 98 VAL A C 1
ATOM 773 O O . VAL A 1 98 ? 0.521 8.023 -0.148 1.00 94.81 98 VAL A O 1
ATOM 776 N N . SER A 1 99 ? -1.181 6.890 -1.086 1.00 92.94 99 SER A N 1
ATOM 777 C CA . SER A 1 99 ? -1.965 8.043 -1.477 1.00 92.94 99 SER A CA 1
ATOM 778 C C . SER A 1 99 ? -2.604 8.707 -0.262 1.00 92.94 99 SER A C 1
ATOM 780 O O . SER A 1 99 ? -3.225 8.053 0.572 1.00 92.94 99 SER A O 1
ATOM 782 N N . LEU A 1 100 ? -2.464 10.026 -0.192 1.00 86.06 100 LEU A N 1
ATOM 783 C CA . LEU A 1 100 ? -3.158 10.889 0.748 1.00 86.06 100 LEU A CA 1
ATOM 784 C C . LEU A 1 100 ? -4.107 11.807 -0.026 1.00 86.06 100 LEU A C 1
ATOM 786 O O . LEU A 1 100 ? -3.675 12.590 -0.877 1.00 86.06 100 LEU A O 1
ATOM 790 N N . GLN A 1 101 ? -5.395 11.749 0.306 1.00 81.38 101 GLN A N 1
ATOM 791 C CA . GLN A 1 101 ? -6.378 12.739 -0.125 1.00 81.38 101 GLN A CA 1
ATOM 792 C C . GLN A 1 101 ? -6.442 13.869 0.908 1.00 81.38 101 GLN A C 1
ATOM 794 O O . GLN A 1 101 ? -6.864 13.667 2.041 1.00 81.38 101 GLN A O 1
ATOM 799 N N . VAL A 1 102 ? -6.011 15.078 0.531 1.00 67.00 102 VAL A N 1
ATOM 800 C CA . VAL A 1 102 ? -5.903 16.226 1.460 1.00 67.00 102 VAL A CA 1
ATOM 801 C C . VAL A 1 102 ? -7.253 16.613 2.073 1.00 67.00 102 VAL A C 1
ATOM 803 O O . VAL A 1 102 ? -7.301 17.042 3.224 1.00 67.00 102 VAL A O 1
ATOM 806 N N . ASN A 1 103 ? -8.338 16.424 1.321 1.00 68.00 103 ASN A N 1
ATOM 807 C CA . ASN A 1 103 ? -9.697 16.767 1.745 1.00 68.00 103 ASN A CA 1
ATOM 808 C C . ASN A 1 103 ? -10.384 15.660 2.560 1.00 68.00 103 ASN A C 1
ATOM 810 O O . ASN A 1 103 ? -11.532 15.839 2.957 1.00 68.00 103 ASN A O 1
ATOM 814 N N . ASP A 1 104 ? -9.715 14.530 2.784 1.00 72.56 104 ASP A N 1
ATOM 815 C CA . ASP A 1 104 ? -10.277 13.384 3.485 1.00 72.56 104 ASP A CA 1
ATOM 816 C C . ASP A 1 104 ? -9.641 13.252 4.877 1.00 72.56 104 ASP A C 1
ATOM 818 O O . ASP A 1 104 ? -8.486 12.845 5.029 1.00 72.56 104 ASP A O 1
ATOM 822 N N . ALA A 1 105 ? -10.389 13.660 5.905 1.00 70.50 105 ALA A N 1
ATOM 823 C CA . ALA A 1 105 ? -9.935 13.606 7.292 1.00 70.50 105 ALA A CA 1
ATOM 824 C C . ALA A 1 105 ? -9.680 12.161 7.757 1.00 70.50 105 ALA A C 1
ATOM 826 O O . ALA A 1 105 ? -8.708 11.925 8.477 1.00 70.50 105 ALA A O 1
ATOM 827 N N . ASP A 1 106 ? -10.477 11.205 7.272 1.00 70.38 106 ASP A N 1
ATOM 828 C CA . ASP A 1 106 ? -10.375 9.788 7.630 1.00 70.38 106 ASP A CA 1
ATOM 829 C C . ASP A 1 106 ? -9.060 9.194 7.101 1.00 70.38 106 ASP A C 1
ATOM 831 O O . ASP A 1 106 ? -8.346 8.487 7.815 1.00 70.38 106 ASP A O 1
ATOM 835 N N . SER A 1 107 ? -8.674 9.566 5.874 1.00 71.31 107 SER A N 1
ATOM 836 C CA . SER A 1 107 ? -7.373 9.205 5.296 1.00 71.31 107 SER A CA 1
ATOM 837 C C . SER A 1 107 ? -6.201 9.700 6.153 1.00 71.31 107 SER A C 1
ATOM 839 O O . SER A 1 107 ? -5.195 9.006 6.299 1.00 71.31 107 SER A O 1
ATOM 841 N N . ARG A 1 108 ? -6.299 10.899 6.744 1.00 74.81 108 ARG A N 1
ATOM 842 C CA . ARG A 1 108 ? -5.232 11.434 7.610 1.00 74.81 108 ARG A CA 1
ATOM 843 C C . ARG A 1 108 ? -5.139 10.675 8.926 1.00 74.81 108 ARG A C 1
ATOM 845 O O . ARG A 1 108 ? -4.028 10.408 9.378 1.00 74.81 108 ARG A O 1
ATOM 852 N N . GLU A 1 109 ? -6.273 10.336 9.528 1.00 74.31 109 GLU A N 1
ATOM 853 C CA . GLU A 1 109 ? -6.299 9.552 10.762 1.00 74.31 109 GLU A CA 1
ATOM 854 C C . GLU A 1 109 ? -5.636 8.185 10.545 1.00 74.31 109 GLU A C 1
ATOM 856 O O . GLU A 1 109 ? -4.717 7.831 11.281 1.00 74.31 109 GLU A O 1
ATOM 861 N N . LEU A 1 110 ? -5.984 7.483 9.465 1.00 74.31 110 LEU A N 1
ATOM 862 C CA . LEU A 1 110 ? -5.429 6.166 9.132 1.00 74.31 110 LEU A CA 1
ATOM 863 C C . LEU A 1 110 ? -3.912 6.191 8.841 1.00 74.31 110 LEU A C 1
ATOM 865 O O . LEU A 1 110 ? -3.177 5.255 9.160 1.00 74.31 110 LEU A O 1
ATOM 869 N N . LEU A 1 111 ? -3.407 7.273 8.241 1.00 78.19 111 LEU A N 1
ATOM 870 C CA . LEU A 1 111 ? -1.995 7.378 7.854 1.00 78.19 111 LEU A CA 1
ATOM 871 C C . LEU A 1 111 ? -1.070 7.866 8.968 1.00 78.19 111 LEU A C 1
ATOM 873 O O . LEU A 1 111 ? 0.116 7.524 8.957 1.00 78.19 111 LEU A O 1
ATOM 877 N N . PHE A 1 112 ? -1.582 8.672 9.899 1.00 78.31 112 PHE A N 1
ATOM 878 C CA . PHE A 1 112 ? -0.761 9.355 10.900 1.00 78.31 112 PHE A CA 1
ATOM 879 C C . PHE A 1 112 ? -1.067 8.953 12.348 1.00 78.31 112 PHE A C 1
ATOM 881 O O . PHE A 1 112 ? -0.273 9.291 13.225 1.00 78.31 112 PHE A O 1
ATOM 888 N N . SER A 1 113 ? -2.154 8.221 12.620 1.00 78.31 113 SER A N 1
ATOM 889 C CA . SER A 1 113 ? -2.444 7.696 13.961 1.00 78.31 113 SER A CA 1
ATOM 890 C C . SER A 1 113 ? -1.490 6.547 14.319 1.00 78.31 113 SER A C 1
ATOM 892 O O . SER A 1 113 ? -1.415 5.575 13.569 1.00 78.31 113 SER A O 1
ATOM 894 N N . PRO A 1 114 ? -0.729 6.618 15.427 1.00 75.31 114 PRO A N 1
ATOM 895 C CA . PRO A 1 114 ? 0.163 5.533 15.829 1.00 75.31 114 PRO A CA 1
ATOM 896 C C . PRO A 1 114 ? -0.589 4.343 16.464 1.00 75.31 114 PRO A C 1
ATOM 898 O O . PRO A 1 114 ? -1.447 4.564 17.319 1.00 75.31 114 PRO A O 1
ATOM 901 N N . PRO A 1 115 ? -0.198 3.086 16.174 1.00 76.44 115 PRO A N 1
ATOM 902 C CA . PRO A 1 115 ? 0.726 2.676 15.118 1.00 76.44 115 PRO A CA 1
ATOM 903 C C . PRO A 1 115 ? 0.063 2.782 13.737 1.00 76.44 115 PRO A C 1
ATOM 905 O O . PRO A 1 115 ? -0.952 2.140 13.485 1.00 76.44 115 PRO A O 1
ATOM 908 N N . SER A 1 116 ? 0.675 3.550 12.834 1.00 86.50 116 SER A N 1
ATOM 909 C CA . SER A 1 116 ? 0.099 3.829 11.516 1.00 86.50 116 SER A CA 1
ATOM 910 C C . SER A 1 116 ? 0.206 2.637 10.573 1.00 86.50 116 SER A C 1
ATOM 912 O O . SER A 1 116 ? 1.139 1.828 10.675 1.00 86.50 116 SER A O 1
ATOM 914 N N . ILE A 1 117 ? -0.661 2.587 9.558 1.00 88.12 117 ILE A N 1
ATOM 915 C CA . ILE A 1 117 ? -0.541 1.592 8.485 1.00 88.12 117 ILE A CA 1
ATOM 916 C C . ILE A 1 117 ? 0.836 1.641 7.805 1.00 88.12 117 ILE A C 1
ATOM 918 O O . ILE A 1 117 ? 1.389 0.607 7.448 1.00 88.12 117 ILE A O 1
ATOM 922 N N . THR A 1 118 ? 1.444 2.824 7.685 1.00 90.25 118 THR A N 1
ATOM 923 C CA . THR A 1 118 ? 2.792 2.987 7.122 1.00 90.25 118 THR A CA 1
ATOM 924 C C . THR A 1 118 ? 3.864 2.306 7.964 1.00 90.25 118 THR A C 1
ATOM 926 O O . THR A 1 118 ? 4.759 1.674 7.406 1.00 90.25 118 THR A O 1
ATOM 929 N N . SER A 1 119 ? 3.743 2.357 9.2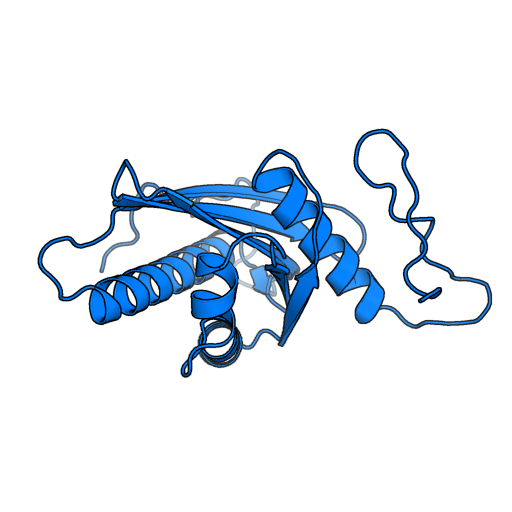92 1.00 91.50 119 SER A N 1
ATOM 930 C CA . SER A 1 119 ? 4.639 1.628 10.195 1.00 91.50 119 SER A CA 1
ATOM 931 C C . SER A 1 119 ? 4.493 0.123 9.990 1.00 91.50 119 SER A C 1
ATOM 933 O O . SER A 1 119 ? 5.487 -0.587 9.860 1.00 91.50 119 SER A O 1
ATOM 935 N N . LYS A 1 120 ? 3.253 -0.365 9.890 1.00 91.75 120 LYS A N 1
ATOM 936 C CA . LYS A 1 120 ? 2.984 -1.787 9.660 1.00 91.75 120 LYS A CA 1
ATOM 937 C C . LYS A 1 120 ? 3.475 -2.256 8.283 1.00 91.75 120 LYS A C 1
ATOM 939 O O . LYS A 1 120 ? 4.055 -3.328 8.191 1.00 91.75 120 LYS A O 1
ATOM 944 N N . LEU A 1 121 ? 3.325 -1.451 7.226 1.00 93.06 121 LEU A N 1
ATOM 945 C CA . LEU A 1 121 ? 3.867 -1.755 5.892 1.00 93.06 121 LEU A CA 1
ATOM 946 C C . LEU A 1 121 ? 5.389 -1.935 5.924 1.00 93.06 121 LEU A C 1
ATOM 948 O O . LEU A 1 121 ? 5.904 -2.850 5.284 1.00 93.06 121 LEU A O 1
ATOM 952 N N . TRP A 1 122 ? 6.100 -1.108 6.695 1.00 93.25 122 TRP A N 1
ATOM 953 C CA . TRP A 1 122 ? 7.535 -1.289 6.896 1.00 93.25 122 TRP A CA 1
ATOM 954 C C . TRP A 1 122 ? 7.819 -2.607 7.620 1.00 93.25 122 TRP A C 1
ATOM 956 O O . TRP A 1 122 ? 8.539 -3.442 7.081 1.00 93.25 122 TRP A O 1
ATOM 966 N N . PHE A 1 123 ? 7.244 -2.831 8.802 1.00 93.00 123 PHE A N 1
ATOM 967 C CA . PHE A 1 123 ? 7.576 -4.015 9.601 1.00 93.00 123 PHE A CA 1
ATOM 968 C C . PHE A 1 123 ? 7.169 -5.342 8.945 1.00 93.00 123 PHE A C 1
ATOM 970 O O . PHE A 1 123 ? 7.935 -6.299 9.004 1.00 93.00 123 PHE A O 1
ATOM 977 N N . GLU A 1 124 ? 6.002 -5.401 8.302 1.00 92.25 124 GLU A N 1
ATOM 978 C CA . GLU A 1 124 ? 5.435 -6.650 7.776 1.00 92.25 124 GLU A CA 1
ATOM 979 C C . GLU A 1 124 ? 5.925 -6.991 6.362 1.00 92.25 124 GLU A C 1
ATOM 981 O O . GLU A 1 124 ? 6.092 -8.164 6.027 1.00 92.25 124 GLU A O 1
ATOM 986 N N . LEU A 1 125 ? 6.157 -5.986 5.508 1.00 92.38 125 LEU A N 1
ATOM 987 C CA . LEU A 1 125 ? 6.583 -6.210 4.117 1.00 92.38 125 LEU A CA 1
ATOM 988 C C . LEU A 1 125 ? 8.076 -5.941 3.891 1.00 92.38 125 LEU A C 1
ATOM 990 O O . LEU A 1 125 ? 8.603 -6.298 2.830 1.00 92.38 125 LEU A O 1
ATOM 994 N N . ASP A 1 126 ? 8.759 -5.330 4.865 1.00 94.75 126 ASP A N 1
ATOM 995 C CA . ASP A 1 126 ? 10.116 -4.800 4.704 1.00 94.75 126 ASP A CA 1
ATOM 996 C C . ASP A 1 126 ? 10.183 -3.896 3.457 1.00 94.75 126 ASP A C 1
ATOM 998 O O . ASP A 1 126 ? 10.970 -4.100 2.532 1.00 94.75 126 ASP A O 1
ATOM 1002 N N . ALA A 1 127 ? 9.240 -2.947 3.405 1.00 94.56 127 ALA A N 1
ATOM 1003 C CA . ALA A 1 127 ? 9.048 -2.014 2.303 1.00 94.56 127 ALA A CA 1
ATOM 1004 C C . ALA A 1 127 ? 8.978 -0.573 2.816 1.00 94.56 127 ALA A C 1
ATOM 1006 O O . ALA A 1 127 ? 8.290 -0.278 3.791 1.00 94.56 127 ALA A O 1
ATOM 1007 N N . ILE A 1 128 ? 9.658 0.346 2.131 1.00 94.50 128 ILE A N 1
ATOM 1008 C CA . ILE A 1 128 ? 9.750 1.750 2.551 1.00 94.50 128 ILE A CA 1
ATOM 1009 C C . ILE A 1 128 ? 8.438 2.486 2.212 1.00 94.50 128 ILE A C 1
ATOM 1011 O O . ILE A 1 128 ? 8.098 2.578 1.027 1.00 94.50 128 ILE A O 1
ATOM 1015 N N . PRO A 1 129 ? 7.695 3.029 3.195 1.00 93.50 129 PRO A N 1
ATOM 1016 C CA . PRO A 1 129 ? 6.465 3.763 2.929 1.00 93.50 129 PRO A CA 1
ATOM 1017 C C . PRO A 1 129 ? 6.753 5.214 2.509 1.00 93.50 129 PRO A C 1
ATOM 1019 O O . PRO A 1 129 ? 7.545 5.915 3.137 1.00 93.50 129 PRO A O 1
ATOM 1022 N N . PHE A 1 130 ? 6.047 5.699 1.490 1.00 92.69 130 PHE A N 1
ATOM 1023 C CA . PHE A 1 130 ? 6.071 7.091 1.041 1.00 92.69 130 PHE A CA 1
ATOM 1024 C C . PHE A 1 130 ? 4.654 7.647 1.017 1.00 92.69 130 PHE A C 1
ATOM 1026 O O . PHE A 1 130 ? 3.865 7.277 0.155 1.00 92.69 130 PHE A O 1
ATOM 1033 N N . ILE A 1 131 ? 4.327 8.548 1.938 1.00 92.00 131 ILE A N 1
ATOM 1034 C CA . ILE A 1 131 ? 3.027 9.227 1.932 1.00 92.00 131 ILE A CA 1
ATOM 1035 C C . ILE A 1 131 ? 3.103 10.404 0.966 1.00 92.00 131 ILE A C 1
ATOM 1037 O O . ILE A 1 131 ? 4.029 11.213 1.040 1.00 92.00 131 ILE A O 1
ATOM 1041 N N . MET A 1 132 ? 2.132 10.518 0.068 1.00 89.00 132 MET A N 1
ATOM 1042 C CA . MET A 1 132 ? 2.109 11.595 -0.914 1.00 89.00 132 MET A CA 1
ATOM 1043 C C . MET A 1 132 ? 0.703 11.976 -1.325 1.00 89.00 132 MET A C 1
ATOM 1045 O O . MET A 1 132 ? -0.186 11.139 -1.458 1.00 89.00 132 MET A O 1
ATOM 1049 N N . GLU A 1 133 ? 0.531 13.255 -1.621 1.00 89.00 133 GLU A N 1
ATOM 1050 C CA . GLU A 1 133 ? -0.712 13.744 -2.192 1.00 89.00 133 GLU A CA 1
ATOM 1051 C C . GLU A 1 133 ? -0.887 13.179 -3.598 1.00 89.00 133 GLU A C 1
ATOM 1053 O O . GLU A 1 133 ? 0.001 13.300 -4.450 1.00 89.00 133 GLU A O 1
ATOM 1058 N N . THR A 1 134 ? -2.039 12.583 -3.875 1.00 87.38 134 THR A N 1
ATOM 1059 C CA . THR A 1 134 ? -2.410 12.172 -5.231 1.00 87.38 134 THR A CA 1
ATOM 1060 C C . THR A 1 134 ? -3.699 12.864 -5.641 1.00 87.38 134 THR A C 1
ATOM 1062 O O . THR A 1 134 ? -4.498 13.280 -4.809 1.00 87.38 134 THR A O 1
ATOM 1065 N N . ASN A 1 135 ? -3.884 13.019 -6.948 1.00 83.00 135 ASN A N 1
ATOM 1066 C CA . ASN A 1 135 ? -5.113 13.550 -7.514 1.00 83.00 135 ASN A CA 1
ATOM 1067 C C . ASN A 1 135 ? -5.568 12.557 -8.579 1.00 83.00 135 ASN A C 1
ATOM 1069 O O . ASN A 1 135 ? -4.845 12.329 -9.547 1.00 83.00 135 ASN A O 1
ATOM 1073 N N . GLY A 1 136 ? -6.741 11.973 -8.386 1.00 81.12 136 GLY A N 1
ATOM 1074 C CA . GLY A 1 136 ? -7.341 11.000 -9.292 1.00 81.12 136 GLY A CA 1
ATOM 1075 C C . GLY A 1 136 ? -8.807 10.839 -8.931 1.00 81.12 136 GLY A C 1
ATOM 1076 O O . GLY A 1 136 ? -9.164 10.948 -7.751 1.00 81.12 136 GLY A O 1
ATOM 1077 N N . ARG A 1 137 ? -9.657 10.649 -9.940 1.00 83.88 137 ARG A N 1
ATOM 1078 C CA . ARG A 1 137 ? -11.098 10.485 -9.715 1.00 83.88 137 ARG A CA 1
ATOM 1079 C C . ARG A 1 137 ? -11.359 9.160 -9.010 1.00 83.88 137 ARG A C 1
ATOM 1081 O O . ARG A 1 137 ? -12.067 9.122 -8.005 1.00 83.88 137 ARG A O 1
ATOM 1088 N N . ASP A 1 138 ? -10.700 8.126 -9.503 1.00 89.31 138 ASP A N 1
ATOM 1089 C CA . ASP A 1 138 ? -10.890 6.749 -9.088 1.00 89.31 138 ASP A CA 1
ATOM 1090 C C . ASP A 1 138 ? -9.708 6.272 -8.215 1.00 89.31 138 ASP A C 1
ATOM 1092 O O . ASP A 1 138 ? -8.605 6.832 -8.256 1.00 89.31 138 ASP A O 1
ATOM 1096 N N . ILE A 1 139 ? -9.956 5.281 -7.350 1.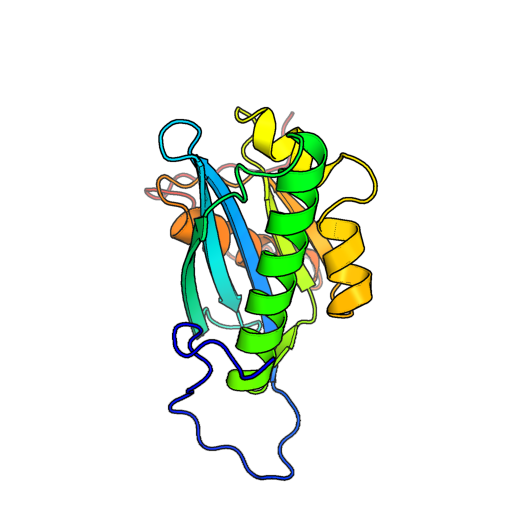00 90.38 139 ILE A N 1
ATOM 1097 C CA . ILE A 1 139 ? -8.970 4.742 -6.386 1.00 90.38 139 ILE A CA 1
ATOM 1098 C C . ILE A 1 139 ? -7.738 4.143 -7.091 1.00 90.38 139 ILE A C 1
ATOM 1100 O O . ILE A 1 139 ? -6.612 4.253 -6.606 1.00 90.38 139 ILE A O 1
ATOM 1104 N N . ASP A 1 140 ? -7.928 3.562 -8.272 1.00 90.62 140 ASP A N 1
ATOM 1105 C CA . ASP A 1 140 ? -6.892 2.964 -9.114 1.00 90.62 140 ASP A CA 1
ATOM 1106 C C . ASP A 1 140 ? -5.971 4.020 -9.748 1.00 90.62 140 ASP A C 1
ATOM 1108 O O . ASP A 1 140 ? -4.744 3.876 -9.708 1.00 90.62 140 ASP A O 1
ATOM 1112 N N . GLU A 1 141 ? -6.530 5.125 -10.259 1.00 89.31 141 GLU A N 1
ATOM 1113 C CA . GLU A 1 141 ? -5.768 6.272 -10.765 1.00 89.31 141 GLU A CA 1
ATOM 1114 C C . GLU A 1 141 ? -4.864 6.840 -9.666 1.00 89.31 141 GLU A C 1
ATOM 1116 O O . GLU A 1 141 ? -3.695 7.168 -9.907 1.00 89.31 141 GLU A O 1
ATOM 1121 N N . ARG A 1 142 ? -5.391 6.933 -8.442 1.00 92.25 142 ARG A N 1
ATOM 1122 C CA . ARG A 1 142 ? -4.649 7.433 -7.283 1.00 92.25 142 ARG A CA 1
ATOM 1123 C C . ARG A 1 142 ? -3.538 6.487 -6.855 1.00 92.25 142 ARG A C 1
ATOM 1125 O O . ARG A 1 142 ? -2.405 6.944 -6.689 1.00 92.25 142 ARG A O 1
ATOM 1132 N N . ALA A 1 143 ? -3.806 5.185 -6.772 1.00 93.12 143 ALA A N 1
ATOM 1133 C CA . ALA A 1 143 ? -2.783 4.177 -6.498 1.00 93.12 143 ALA A CA 1
ATOM 1134 C C . ALA A 1 143 ? -1.676 4.192 -7.572 1.00 93.12 143 ALA A C 1
ATOM 1136 O O . ALA A 1 143 ? -0.486 4.186 -7.250 1.00 93.12 143 ALA A O 1
ATOM 1137 N N . SER A 1 144 ? -2.040 4.310 -8.854 1.00 92.12 144 SER A N 1
ATOM 1138 C CA . SER A 1 144 ? -1.078 4.423 -9.959 1.00 92.12 144 SER A CA 1
ATOM 1139 C C . SER A 1 144 ? -0.260 5.720 -9.895 1.00 92.12 144 SER A C 1
ATOM 1141 O O . SER A 1 144 ? 0.953 5.723 -10.129 1.00 92.12 144 SER A O 1
ATOM 1143 N N . SER A 1 145 ? -0.883 6.839 -9.518 1.00 92.25 145 SER A N 1
ATOM 1144 C CA . SER A 1 145 ? -0.153 8.083 -9.277 1.00 92.25 145 SER A CA 1
ATOM 1145 C C . SER A 1 145 ? 0.815 7.954 -8.100 1.00 92.25 145 SER A C 1
ATOM 1147 O O . SER A 1 145 ? 1.896 8.544 -8.167 1.00 92.25 145 SER A O 1
ATOM 1149 N N . ALA A 1 146 ? 0.441 7.236 -7.038 1.00 94.00 146 ALA A N 1
ATOM 1150 C CA . ALA A 1 146 ? 1.276 7.061 -5.856 1.00 94.00 146 ALA A CA 1
ATOM 1151 C C . ALA A 1 146 ? 2.554 6.276 -6.190 1.00 94.00 146 ALA A C 1
ATOM 1153 O O . ALA A 1 146 ? 3.656 6.739 -5.897 1.00 94.00 146 ALA A O 1
ATOM 1154 N N . VAL A 1 147 ? 2.438 5.146 -6.901 1.00 94.25 147 VAL A N 1
ATOM 1155 C CA . VAL A 1 147 ? 3.618 4.336 -7.258 1.00 94.25 147 VAL A CA 1
ATOM 1156 C C . VAL A 1 147 ? 4.587 5.081 -8.179 1.00 94.25 147 VAL A C 1
ATOM 1158 O O . VAL A 1 147 ? 5.803 5.027 -8.000 1.00 94.25 147 VAL A O 1
ATOM 1161 N N . ARG A 1 148 ? 4.075 5.838 -9.156 1.00 90.31 148 ARG A N 1
ATOM 1162 C CA . ARG A 1 148 ? 4.933 6.597 -10.082 1.00 90.31 148 ARG A CA 1
ATOM 1163 C C . ARG A 1 148 ? 5.720 7.677 -9.352 1.00 90.31 148 ARG A C 1
ATOM 1165 O O . ARG A 1 148 ? 6.905 7.867 -9.610 1.00 90.31 148 ARG A O 1
ATOM 1172 N N . LYS A 1 149 ? 5.072 8.370 -8.418 1.00 90.62 149 LYS A N 1
ATOM 1173 C CA . LYS A 1 149 ? 5.724 9.379 -7.584 1.00 90.62 149 LYS A CA 1
ATOM 1174 C C . LYS A 1 149 ? 6.744 8.752 -6.623 1.00 90.62 149 LYS A C 1
ATOM 1176 O O . LYS A 1 149 ? 7.829 9.313 -6.498 1.00 90.62 149 LYS A O 1
ATOM 1181 N N . SER A 1 150 ? 6.475 7.579 -6.033 1.00 91.06 150 SER A N 1
ATOM 1182 C CA . SER A 1 150 ? 7.478 6.879 -5.208 1.00 91.06 150 SER A CA 1
ATOM 1183 C C . SER A 1 150 ? 8.705 6.455 -6.019 1.00 91.06 150 SER A C 1
ATOM 1185 O O . SER A 1 150 ? 9.830 6.634 -5.561 1.00 91.06 150 SER A O 1
ATOM 1187 N N . VAL A 1 151 ? 8.513 5.969 -7.252 1.00 89.38 151 VAL A N 1
ATOM 1188 C CA . VAL A 1 151 ? 9.625 5.633 -8.162 1.00 89.38 151 VAL A CA 1
ATOM 1189 C C . VAL A 1 151 ? 10.468 6.870 -8.471 1.00 89.38 151 VAL A C 1
ATOM 1191 O O . VAL A 1 151 ? 11.694 6.808 -8.417 1.00 89.38 151 VAL A O 1
ATOM 1194 N N . ILE A 1 152 ? 9.829 8.010 -8.745 1.00 86.00 152 ILE A N 1
ATOM 1195 C CA . ILE A 1 152 ? 10.520 9.282 -9.008 1.00 86.00 152 ILE A CA 1
ATOM 1196 C C . ILE A 1 152 ? 11.366 9.727 -7.813 1.00 86.00 152 ILE A C 1
ATOM 1198 O O . ILE A 1 152 ? 12.483 10.203 -8.006 1.00 86.00 152 ILE A O 1
ATOM 1202 N N . TRP A 1 153 ? 10.856 9.573 -6.592 1.00 83.25 153 TRP A N 1
ATOM 1203 C CA . TRP A 1 153 ? 11.591 9.941 -5.379 1.00 83.25 153 TRP A CA 1
ATOM 1204 C C . TRP A 1 153 ? 12.816 9.061 -5.131 1.00 83.25 153 TRP A C 1
ATOM 1206 O O . TRP A 1 153 ? 13.831 9.563 -4.659 1.00 83.25 153 TRP A O 1
ATOM 1216 N N . LEU A 1 154 ? 12.740 7.774 -5.470 1.00 83.81 154 LEU A N 1
ATOM 1217 C CA . LEU A 1 154 ? 13.864 6.843 -5.336 1.00 83.81 154 LEU A CA 1
ATOM 1218 C C . LEU A 1 154 ? 14.854 6.906 -6.507 1.00 83.81 154 LEU A C 1
ATOM 1220 O O . LEU A 1 154 ? 15.978 6.419 -6.393 1.00 83.81 154 LEU A O 1
ATOM 1224 N N . SER A 1 155 ? 14.453 7.491 -7.635 1.00 79.31 155 SER A N 1
ATOM 1225 C CA . SER A 1 155 ? 15.297 7.578 -8.824 1.00 79.31 155 SER A CA 1
ATOM 1226 C C . SER A 1 155 ? 16.395 8.637 -8.655 1.00 79.31 155 SER A C 1
ATOM 1228 O O . SER A 1 155 ? 16.109 9.736 -8.170 1.00 79.31 155 SER A O 1
ATOM 1230 N N . PRO A 1 156 ? 17.641 8.370 -9.100 1.00 73.81 156 PRO A N 1
ATOM 1231 C CA . PRO A 1 156 ? 18.717 9.354 -9.067 1.00 73.81 156 PRO A CA 1
ATOM 1232 C C . PRO A 1 156 ? 18.331 10.650 -9.791 1.00 73.81 156 PRO A C 1
ATOM 1234 O O . PRO A 1 156 ? 18.085 10.660 -10.999 1.00 73.81 156 PRO A O 1
ATOM 1237 N N . GLN A 1 157 ? 18.318 11.754 -9.048 1.00 68.75 157 GLN A N 1
ATOM 1238 C CA . GLN A 1 157 ? 18.061 13.093 -9.571 1.00 68.75 157 GLN A CA 1
ATOM 1239 C C . GLN A 1 157 ? 19.381 13.671 -10.103 1.00 68.75 157 GLN A C 1
ATOM 1241 O O . GLN A 1 157 ? 20.119 14.325 -9.368 1.00 68.75 157 GLN A O 1
ATOM 1246 N N . TYR A 1 158 ? 19.725 13.395 -11.363 1.00 60.84 158 TYR A N 1
ATOM 1247 C CA . TYR A 1 158 ? 20.865 14.042 -12.024 1.00 60.84 158 TYR A CA 1
ATOM 1248 C C . TYR A 1 158 ? 20.395 15.184 -12.942 1.00 60.84 158 TYR A C 1
ATOM 1250 O O . TYR A 1 158 ? 19.327 15.074 -13.557 1.00 60.84 158 TYR A O 1
ATOM 1258 N N . PRO A 1 159 ? 21.163 16.288 -13.062 1.00 54.69 159 PRO A N 1
ATOM 1259 C CA . PRO A 1 159 ? 20.803 17.407 -13.931 1.00 54.69 159 PRO A CA 1
ATOM 1260 C C . PRO A 1 159 ? 20.545 16.923 -15.365 1.00 54.69 159 PRO A C 1
ATOM 1262 O O . PRO A 1 159 ? 21.398 16.273 -15.965 1.00 54.69 159 PRO A O 1
ATOM 1265 N N . GLY A 1 160 ? 19.360 17.219 -15.905 1.00 59.41 160 GLY A N 1
ATOM 1266 C CA . GLY A 1 160 ? 18.932 16.781 -17.242 1.00 59.41 160 GLY A CA 1
ATOM 1267 C C . GLY A 1 160 ? 18.026 15.543 -17.273 1.00 59.41 160 GLY A C 1
ATOM 1268 O O . GLY A 1 160 ? 17.428 15.275 -18.312 1.00 59.41 160 GLY A O 1
ATOM 1269 N N . ASN A 1 161 ? 17.842 14.843 -16.150 1.00 55.16 161 ASN A N 1
ATOM 1270 C CA . ASN A 1 161 ? 16.866 13.759 -15.999 1.00 55.16 161 ASN A CA 1
ATOM 1271 C C . ASN A 1 161 ? 15.747 14.164 -15.045 1.00 55.16 161 ASN A C 1
ATOM 1273 O O . ASN A 1 161 ? 15.477 13.507 -14.043 1.00 55.16 161 ASN A O 1
ATOM 1277 N N . LEU A 1 162 ? 15.090 15.279 -15.373 1.00 56.19 162 LEU A N 1
ATOM 1278 C CA . LEU A 1 162 ? 13.757 15.517 -14.845 1.00 56.19 162 LEU A CA 1
ATOM 1279 C C . LEU A 1 162 ? 12.891 14.372 -15.380 1.00 56.19 162 LEU A C 1
ATOM 1281 O O . LEU A 1 162 ? 12.782 14.247 -16.607 1.00 56.19 162 LEU A O 1
ATOM 1285 N N . PRO A 1 163 ? 12.311 13.518 -14.519 1.00 53.50 163 PRO A N 1
ATOM 1286 C CA . PRO A 1 163 ? 11.404 12.484 -14.982 1.00 53.50 163 PRO A CA 1
ATOM 1287 C C . PRO A 1 163 ? 10.357 13.170 -15.845 1.00 53.50 163 PRO A C 1
ATOM 1289 O O . PRO A 1 163 ? 9.765 14.169 -15.425 1.00 53.50 163 PRO A O 1
ATOM 1292 N N . ARG A 1 164 ? 10.232 12.691 -17.091 1.00 52.88 164 ARG A N 1
ATOM 1293 C CA . ARG A 1 164 ? 9.323 13.241 -18.097 1.00 52.88 164 ARG A CA 1
ATOM 1294 C C . ARG A 1 164 ? 7.985 13.460 -17.416 1.00 52.88 164 ARG A C 1
ATOM 1296 O O . ARG A 1 164 ? 7.354 12.494 -17.009 1.00 52.88 164 ARG A O 1
ATOM 1303 N N . ILE A 1 165 ? 7.675 14.740 -17.228 1.00 49.88 165 ILE A N 1
ATOM 1304 C CA . ILE A 1 165 ? 6.524 15.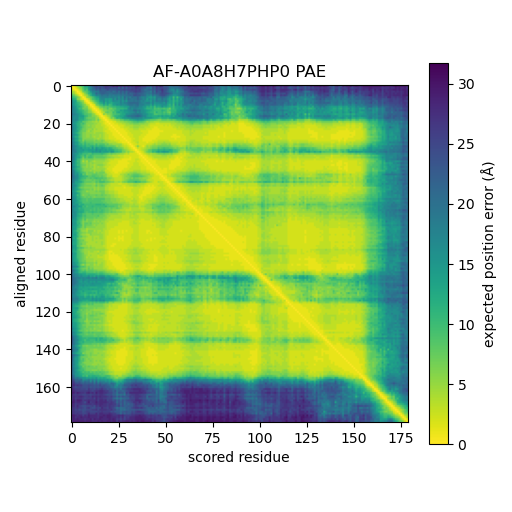321 -16.547 1.00 49.88 165 ILE A CA 1
ATOM 1305 C C . ILE A 1 165 ? 5.463 14.269 -16.207 1.00 49.88 165 ILE A C 1
ATOM 1307 O O . ILE A 1 165 ? 4.793 13.767 -17.108 1.00 49.88 165 ILE A O 1
ATOM 1311 N N . SER A 1 166 ? 5.293 13.951 -14.920 1.00 45.53 166 SER A N 1
ATOM 1312 C CA . SER A 1 166 ? 4.154 13.152 -14.464 1.00 45.53 166 SER A CA 1
ATOM 1313 C C . SER A 1 166 ? 2.876 13.910 -14.787 1.00 45.53 166 SER A C 1
ATOM 1315 O O . SER A 1 166 ? 2.490 14.856 -14.100 1.00 45.53 166 SER A O 1
ATOM 1317 N N . VAL A 1 167 ? 2.264 13.524 -15.897 1.00 45.56 167 VAL A N 1
ATOM 1318 C CA . VAL A 1 167 ? 1.051 14.130 -16.411 1.00 45.56 167 VAL A CA 1
ATOM 1319 C C . VAL A 1 167 ? -0.103 13.721 -15.495 1.00 45.56 167 VAL A C 1
ATOM 1321 O O . VAL A 1 167 ? -0.375 12.532 -15.340 1.00 45.56 167 VAL A O 1
ATOM 1324 N N . GLY A 1 168 ? -0.754 14.696 -14.856 1.00 52.12 168 GLY A N 1
ATOM 1325 C CA . GLY A 1 168 ? -1.975 14.456 -14.089 1.00 52.12 168 GLY A CA 1
ATOM 1326 C C . GLY A 1 168 ? -3.183 14.179 -14.992 1.00 52.12 168 GLY A C 1
ATOM 1327 O O . GLY A 1 168 ? -3.080 14.167 -16.222 1.00 52.12 168 GLY A O 1
ATOM 1328 N N . HIS A 1 169 ? -4.354 13.993 -14.377 1.00 42.66 169 HIS A N 1
ATOM 1329 C CA . HIS A 1 169 ? -5.629 13.816 -15.080 1.00 42.66 169 HIS A CA 1
ATOM 1330 C C . HIS A 1 169 ? -5.831 14.908 -16.160 1.00 42.66 169 HIS A C 1
ATOM 1332 O O . HIS A 1 169 ? -5.678 16.101 -15.887 1.00 42.66 169 HIS A O 1
ATOM 1338 N N . ARG A 1 170 ? -6.154 14.498 -17.399 1.00 38.88 170 ARG A N 1
ATOM 1339 C CA . ARG A 1 170 ? -6.352 15.366 -18.587 1.00 38.88 170 ARG A CA 1
ATOM 1340 C C . ARG A 1 170 ? -5.178 16.276 -18.974 1.00 38.88 170 ARG A C 1
ATOM 1342 O O . 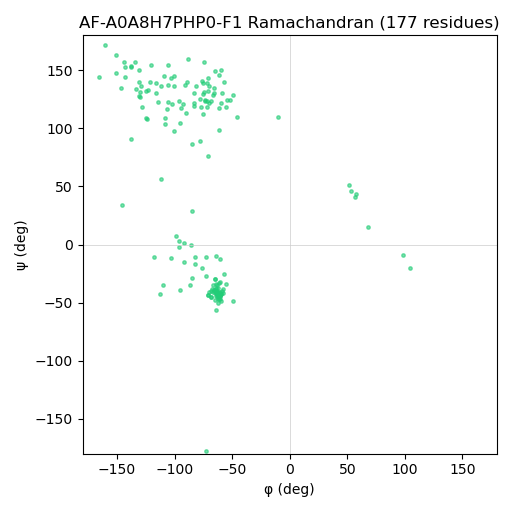ARG A 1 170 ? -5.388 17.416 -19.377 1.00 38.88 170 ARG A O 1
ATOM 1349 N N . HIS A 1 171 ? -3.944 15.793 -18.904 1.00 40.19 171 HIS A N 1
ATOM 1350 C CA . HIS A 1 171 ? -2.785 16.571 -19.364 1.00 40.19 171 HIS A CA 1
ATOM 1351 C C . HIS A 1 171 ? -2.448 17.812 -18.527 1.00 40.19 171 HIS A C 1
ATOM 1353 O O . HIS A 1 171 ? -1.646 18.642 -18.952 1.00 40.19 171 HIS A O 1
ATOM 1359 N N . VAL A 1 172 ? -3.003 17.935 -17.317 1.00 42.50 172 VAL A N 1
ATOM 1360 C CA . VAL A 1 172 ? -2.676 19.055 -16.431 1.00 42.50 172 VAL A CA 1
ATOM 1361 C C . VAL A 1 172 ? -1.387 18.753 -15.675 1.00 42.50 172 VAL A C 1
ATOM 1363 O O . VAL A 1 172 ? -1.290 17.792 -14.909 1.00 42.50 172 VAL A O 1
ATOM 1366 N N . VAL A 1 173 ? -0.389 19.604 -15.893 1.00 43.59 173 VAL A N 1
ATOM 1367 C CA . VAL A 1 173 ? 0.906 19.568 -15.215 1.00 43.59 173 VAL A CA 1
ATOM 1368 C C . VAL A 1 173 ? 0.846 20.518 -14.022 1.00 43.59 173 VAL A C 1
ATOM 1370 O O . VAL A 1 173 ? 0.661 21.719 -14.206 1.00 43.59 173 VAL A O 1
ATOM 1373 N N . ARG A 1 174 ? 1.005 20.005 -12.797 1.00 44.34 174 ARG A N 1
ATOM 1374 C CA . ARG A 1 174 ? 1.300 20.842 -11.622 1.00 44.34 174 ARG A CA 1
ATOM 1375 C C . ARG A 1 174 ? 2.763 20.659 -11.243 1.00 44.34 174 ARG A C 1
ATOM 1377 O O . ARG A 1 174 ? 3.198 19.539 -10.994 1.00 44.34 174 ARG A O 1
ATOM 1384 N N . TYR A 1 175 ? 3.504 21.761 -11.208 1.00 40.47 175 TYR A N 1
ATOM 1385 C CA . TYR A 1 175 ? 4.891 21.784 -10.754 1.00 40.47 175 TYR A CA 1
ATOM 1386 C C . TYR A 1 175 ? 4.933 21.749 -9.216 1.00 40.47 175 TYR A C 1
ATOM 1388 O O . TYR A 1 175 ? 4.314 22.610 -8.593 1.00 40.47 175 TYR A O 1
ATOM 1396 N N . PRO A 1 176 ? 5.644 20.798 -8.585 1.00 43.97 176 PRO A N 1
ATOM 1397 C CA . PRO A 1 176 ? 5.633 20.636 -7.129 1.00 43.97 176 PRO A CA 1
ATOM 1398 C C . PRO A 1 176 ? 6.633 21.535 -6.367 1.00 43.97 176 PRO A C 1
ATOM 1400 O O . PRO A 1 176 ? 7.088 21.136 -5.304 1.00 43.97 176 PRO A O 1
ATOM 1403 N N . PHE A 1 177 ? 6.996 22.727 -6.868 1.00 41.22 177 PHE A N 1
ATOM 1404 C CA . PHE A 1 177 ? 8.027 23.577 -6.227 1.00 41.22 177 PHE A CA 1
ATOM 1405 C C . PHE A 1 177 ? 7.797 25.097 -6.322 1.00 41.22 177 PHE A C 1
ATOM 1407 O O . PHE A 1 177 ? 8.755 25.859 -6.407 1.00 41.22 177 PHE A O 1
ATOM 1414 N N . LEU A 1 178 ? 6.547 25.563 -6.302 1.00 33.25 178 LEU A N 1
ATOM 1415 C CA . LEU A 1 178 ? 6.246 26.983 -6.077 1.00 33.25 178 LEU A CA 1
ATOM 1416 C C . LEU A 1 178 ? 5.044 27.113 -5.135 1.00 33.25 178 LEU A C 1
ATOM 1418 O O . LEU A 1 178 ? 3.895 27.137 -5.577 1.00 33.25 178 LEU A O 1
ATOM 1422 N N . SER A 1 179 ? 5.344 27.180 -3.840 1.00 35.66 179 SER A N 1
ATOM 1423 C CA . SER A 1 179 ? 4.528 27.825 -2.807 1.00 35.66 179 SER A CA 1
ATOM 1424 C C . SER A 1 179 ? 5.441 28.717 -1.985 1.00 35.66 179 SER A C 1
ATOM 1426 O O . SER A 1 179 ? 6.466 28.163 -1.522 1.00 35.66 179 SER A O 1
#

Radius of gyration: 16.72 Å; Cα contacts (8 Å, |Δi|>4): 302; chains: 1; bounding box: 43×51×38 Å

Nearest PDB structures (foldseek):
  7xhj-assembly1_B  TM=6.551E-01  e=1.002E-04  Deinococcus radiodurans R1 = ATCC 13939 = DSM 20539
  4krf-assembly1_A  TM=4.671E-01  e=1.245E-03  Homo sapiens
  5w6v-assembly1_A  TM=4.732E-01  e=2.227E-03  Homo sapiens
  4mh8-assembly1_A  TM=5.124E-01  e=6.261E-03  Moloney murine leukemia virus isolate Shinnick
  5dmq-assembly1_A  TM=5.070E-01  e=2.279E-02  Moloney murine leukemia virus isolate Shinnick

Sequence (179 aa):
MPPNPEIPTHTSRRFSITALPQGIYLGLDISHNTGDHTYSFAVSVHDGSYSSDYYTDTLPLNLKLPYQERLADAENRLIEVIANFARGNHYKVQSVGVSLQVNDADSRELLFSPPSITSKLWFELDAIPFIMETNGRDIDERASSAVRKSVIWLSPQYPGNLPRISVGHRHVVRYPFLS

pLDDT: mean 79.48, std 17.38, range [26.83, 96.81]

Organism: NCBI:txid44442

Foldseek 3Di:
DPPDPPQCLADPDDDDPPDAFQEWEKFKEWDQDPVQQKIKMKIWIDSLPDTDDIDIDIGHFPPVDDPVVSLVVRLVVVLVSVVSNSNSRSHQHAAYQYEDAPPDPVSVCQQPPPVHSQVVCCVPRVYHYDYDYADDPDNHLRRVRRRVVVSQVPDDDDPPPPPPFPQHPPRDGDDPPDD

Solvent-accessible surface area (backbone atoms only — not comparable to full-atom values): 10320 Å² total; per-residue (Å²): 130,82,80,64,87,83,56,71,43,76,52,94,72,86,74,59,96,82,56,75,57,47,63,29,35,30,5,33,20,70,46,82,39,79,88,80,45,29,38,39,37,14,41,20,34,26,63,85,85,48,80,75,52,74,49,72,54,73,47,76,53,55,81,90,48,59,73,74,55,25,52,56,52,50,50,52,51,49,51,51,50,50,52,45,37,30,59,34,60,44,41,36,50,53,29,34,8,32,39,36,51,90,91,37,68,66,51,49,48,53,57,68,42,85,88,17,55,51,57,49,43,28,75,76,58,64,16,52,62,38,82,41,81,43,74,52,95,47,53,55,53,17,1,44,48,17,22,55,51,42,51,56,71,73,43,81,83,49,97,90,54,70,73,78,73,78,64,39,77,92,75,44,73,80,78,96,82,82,130

InterPro domains:
  IPR052078 Trehalose Metabolism Glycosyltransferase [PTHR47779] (21-174)
  IPR060293 Trehalose phosphorylas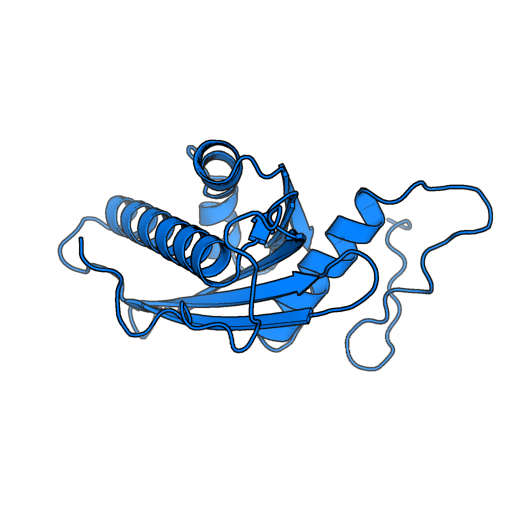e-like, N-terminal [PF27036] (24-153)

Mean predicted aligned error: 9.21 Å